Protein AF-A0A6A3D727-F1 (afdb_monomer_lite)

Organism: Hibiscus syriacus (NCBI:txid106335)

Structure (mmCIF, N/CA/C/O backbone):
data_AF-A0A6A3D727-F1
#
_entry.id   AF-A0A6A3D727-F1
#
loop_
_atom_site.group_PDB
_atom_site.id
_atom_site.type_symbol
_atom_site.label_atom_id
_atom_site.label_alt_id
_atom_site.label_comp_id
_atom_site.label_asym_id
_atom_site.label_entity_id
_atom_site.label_seq_id
_atom_site.pdbx_PDB_ins_code
_atom_site.Cartn_x
_atom_site.Cartn_y
_atom_site.Cartn_z
_atom_site.occupancy
_atom_site.B_iso_or_equiv
_atom_site.auth_seq_id
_atom_site.auth_comp_id
_atom_site.auth_asym_id
_atom_site.auth_atom_id
_atom_site.pdbx_PDB_model_num
ATOM 1 N N . MET A 1 1 ? 21.360 19.748 -34.569 1.00 43.12 1 MET A N 1
ATOM 2 C CA . MET A 1 1 ? 21.168 19.379 -35.986 1.00 43.12 1 MET A CA 1
ATOM 3 C C . MET A 1 1 ? 21.808 20.372 -36.980 1.00 43.12 1 MET A C 1
ATOM 5 O O . MET A 1 1 ? 21.145 20.774 -37.920 1.00 43.12 1 MET A O 1
ATOM 9 N N . PRO A 1 2 ? 23.097 20.761 -36.822 1.00 41.28 2 PRO A N 1
ATOM 10 C CA . PRO A 1 2 ? 23.873 21.187 -38.006 1.00 41.28 2 PRO A CA 1
ATOM 11 C C . PRO A 1 2 ? 25.326 20.659 -38.063 1.00 41.28 2 PRO A C 1
ATOM 13 O O . PRO A 1 2 ? 26.173 21.260 -38.714 1.00 41.28 2 PRO A O 1
ATOM 16 N N . LYS A 1 3 ? 25.664 19.563 -37.364 1.00 39.69 3 LYS A N 1
ATOM 17 C CA . LYS A 1 3 ? 27.063 19.084 -37.275 1.00 39.69 3 LYS A CA 1
ATOM 18 C C . LYS A 1 3 ? 27.439 17.917 -38.201 1.00 39.69 3 LYS A C 1
ATOM 20 O O . LYS A 1 3 ? 28.627 17.679 -38.365 1.00 39.69 3 LYS A O 1
ATOM 25 N N . LEU A 1 4 ? 26.483 17.236 -38.838 1.00 47.44 4 LEU A N 1
ATOM 26 C CA . LEU A 1 4 ? 26.787 16.064 -39.678 1.00 47.44 4 LEU A CA 1
ATOM 27 C C . LEU A 1 4 ? 27.373 16.426 -41.050 1.00 47.44 4 LEU A C 1
ATOM 29 O O . LEU A 1 4 ? 28.279 15.751 -41.512 1.00 47.44 4 LEU A O 1
ATOM 33 N N . HIS A 1 5 ? 26.970 17.548 -41.651 1.00 43.28 5 HIS A N 1
ATOM 34 C CA . HIS A 1 5 ? 27.479 17.970 -42.967 1.00 43.28 5 HIS A CA 1
ATOM 35 C 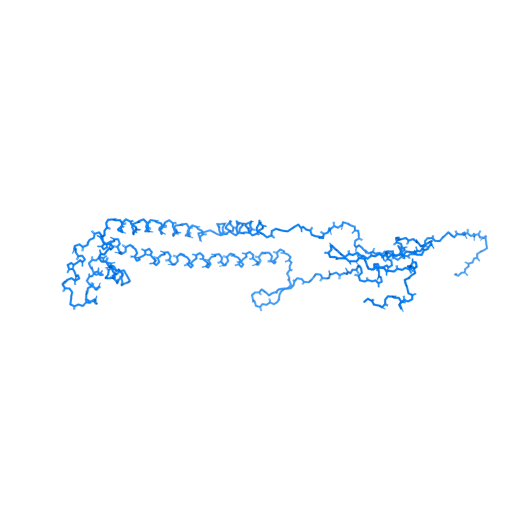C . HIS A 1 5 ? 28.939 18.479 -42.945 1.00 43.28 5 HIS A C 1
ATOM 37 O O . HIS A 1 5 ? 29.497 18.823 -43.981 1.00 43.28 5 HIS A O 1
ATOM 43 N N . ARG A 1 6 ? 29.559 18.566 -41.755 1.00 39.50 6 ARG A N 1
ATOM 44 C CA . ARG A 1 6 ? 30.972 18.947 -41.562 1.00 39.50 6 ARG A CA 1
ATOM 45 C C . ARG A 1 6 ? 31.870 17.781 -41.137 1.00 39.50 6 ARG A C 1
ATOM 47 O O . ARG A 1 6 ? 33.066 17.995 -40.969 1.00 39.50 6 ARG A O 1
ATOM 54 N N . MET A 1 7 ? 31.320 16.580 -40.963 1.00 44.03 7 MET A N 1
ATOM 55 C CA . MET A 1 7 ? 32.105 15.356 -40.822 1.00 44.03 7 MET A CA 1
ATOM 56 C C . MET A 1 7 ? 32.173 14.700 -42.198 1.00 44.03 7 MET A C 1
ATOM 58 O O . MET A 1 7 ? 31.193 14.151 -42.685 1.00 44.03 7 MET A O 1
ATOM 62 N N . THR A 1 8 ? 33.331 14.804 -42.837 1.00 50.19 8 THR A N 1
ATOM 63 C CA . THR A 1 8 ? 33.679 14.303 -44.176 1.00 50.19 8 THR A CA 1
ATOM 64 C C . THR A 1 8 ? 33.604 12.771 -44.332 1.00 50.19 8 THR A C 1
ATOM 66 O O . THR A 1 8 ? 34.209 12.229 -45.244 1.00 50.19 8 THR A O 1
ATOM 69 N N . THR A 1 9 ? 32.901 12.057 -43.449 1.00 57.62 9 THR A N 1
ATOM 70 C CA . THR A 1 9 ? 32.984 10.597 -43.270 1.00 57.62 9 THR A CA 1
ATOM 71 C C . THR A 1 9 ? 31.727 9.811 -43.649 1.00 57.62 9 THR A C 1
ATOM 73 O O . THR A 1 9 ? 31.773 8.587 -43.623 1.00 57.62 9 THR A O 1
ATOM 76 N N . LEU A 1 10 ? 30.609 10.460 -43.997 1.00 69.62 10 LEU A N 1
ATOM 77 C CA . LEU A 1 10 ? 29.394 9.768 -44.456 1.00 69.62 10 LEU A CA 1
ATOM 78 C C . LEU A 1 10 ? 29.224 9.936 -45.969 1.00 69.62 10 LEU A C 1
ATOM 80 O O . LEU A 1 10 ? 28.723 10.954 -46.450 1.00 69.62 10 LEU A O 1
ATOM 84 N N . GLU A 1 11 ? 29.667 8.930 -46.718 1.00 76.56 11 GLU A N 1
ATOM 85 C CA . GLU A 1 11 ? 29.509 8.865 -48.170 1.00 76.56 11 GLU A CA 1
ATOM 86 C C . GLU A 1 11 ? 28.121 8.336 -48.568 1.00 76.56 11 GLU A C 1
ATOM 88 O O . GLU A 1 11 ? 27.395 7.752 -47.768 1.00 76.56 11 GLU A O 1
ATOM 93 N N . GLY A 1 12 ? 27.705 8.591 -49.810 1.00 81.56 12 GLY A N 1
ATOM 94 C CA . GLY A 1 12 ? 26.433 8.081 -50.338 1.00 81.56 12 GLY A CA 1
ATOM 95 C C . GLY A 1 12 ? 25.165 8.867 -49.970 1.00 81.56 12 GLY A C 1
ATOM 96 O O . GLY A 1 12 ? 24.121 8.579 -50.546 1.00 81.56 12 GLY A O 1
ATOM 97 N N . ILE A 1 13 ? 25.228 9.898 -49.117 1.00 87.38 13 ILE A N 1
ATOM 98 C CA . ILE A 1 13 ? 24.072 10.761 -48.782 1.00 87.38 13 ILE A CA 1
ATOM 99 C C . ILE A 1 13 ? 24.071 12.031 -49.647 1.00 87.38 13 ILE A C 1
ATOM 101 O O . ILE A 1 13 ? 25.082 12.727 -49.749 1.00 87.38 13 ILE A O 1
ATOM 105 N N . SER A 1 14 ? 22.937 12.324 -50.282 1.00 88.56 14 SER A N 1
ATOM 106 C CA . SER A 1 14 ? 22.703 13.507 -51.117 1.00 88.56 14 SER A CA 1
ATOM 107 C C . SER A 1 14 ? 22.082 14.659 -50.324 1.00 88.56 14 SER A C 1
ATOM 109 O O . SER A 1 14 ? 22.589 15.776 -50.384 1.00 88.56 14 SER A O 1
ATOM 111 N N . ASP A 1 15 ? 21.004 14.394 -49.583 1.00 87.44 15 ASP A N 1
ATOM 112 C CA . ASP A 1 15 ? 20.252 15.399 -48.819 1.00 87.44 15 ASP A CA 1
ATOM 113 C C . ASP A 1 15 ? 19.605 14.768 -47.573 1.00 87.44 15 ASP A C 1
ATOM 115 O O . ASP A 1 15 ? 19.412 13.551 -47.508 1.00 87.44 15 ASP A O 1
ATOM 119 N N . ILE A 1 16 ? 19.281 15.586 -46.570 1.00 88.69 16 ILE A N 1
ATOM 120 C CA . ILE A 1 16 ? 18.575 15.168 -45.351 1.00 88.69 16 ILE A CA 1
ATOM 121 C C . ILE A 1 16 ? 17.470 16.185 -45.067 1.00 88.69 16 ILE A C 1
ATOM 123 O O . ILE A 1 16 ? 17.751 17.356 -44.807 1.00 88.69 16 ILE A O 1
ATOM 127 N N . ARG A 1 17 ? 16.215 15.726 -45.048 1.00 91.94 17 ARG A N 1
ATOM 128 C CA . ARG A 1 17 ? 15.034 16.559 -44.800 1.00 91.94 17 ARG A CA 1
ATOM 129 C C . ARG A 1 17 ? 14.255 16.087 -43.583 1.00 91.94 17 ARG A C 1
ATOM 131 O O . ARG A 1 17 ? 14.042 14.894 -43.387 1.00 91.94 17 ARG A O 1
ATOM 138 N N . ASP A 1 18 ? 13.815 17.046 -42.780 1.00 93.69 18 ASP A N 1
ATOM 139 C CA . ASP A 1 18 ? 12.886 16.812 -41.679 1.00 93.69 18 ASP A CA 1
ATOM 140 C C . ASP A 1 18 ? 11.466 17.165 -42.149 1.00 93.69 18 ASP A C 1
ATOM 142 O O . ASP A 1 18 ? 11.171 18.322 -42.446 1.00 93.69 18 ASP A O 1
ATOM 146 N N . GLU A 1 19 ? 10.614 16.148 -42.258 1.00 93.81 19 GLU A N 1
ATOM 147 C CA . GLU A 1 19 ? 9.199 16.232 -42.642 1.00 93.81 19 GLU A CA 1
ATOM 148 C C . GLU A 1 19 ? 8.286 16.005 -41.423 1.00 93.81 19 GLU A C 1
ATOM 150 O O . GLU A 1 19 ? 7.137 15.585 -41.566 1.00 93.81 19 GLU A O 1
ATOM 155 N N . SER A 1 20 ? 8.799 16.233 -40.210 1.00 94.31 20 SER A N 1
ATOM 156 C CA . SER A 1 20 ? 8.027 16.067 -38.979 1.00 94.31 20 SER A CA 1
ATOM 157 C C . SER A 1 20 ? 6.878 17.069 -38.894 1.00 94.31 20 SER A C 1
ATOM 159 O O . SER A 1 20 ? 7.035 18.265 -39.146 1.00 94.31 20 SER A O 1
ATOM 161 N N . ASP A 1 21 ? 5.717 16.586 -38.464 1.00 93.38 21 ASP A N 1
ATOM 162 C CA . ASP A 1 21 ? 4.508 17.380 -38.299 1.00 93.38 21 ASP A CA 1
ATOM 163 C C . ASP A 1 21 ? 3.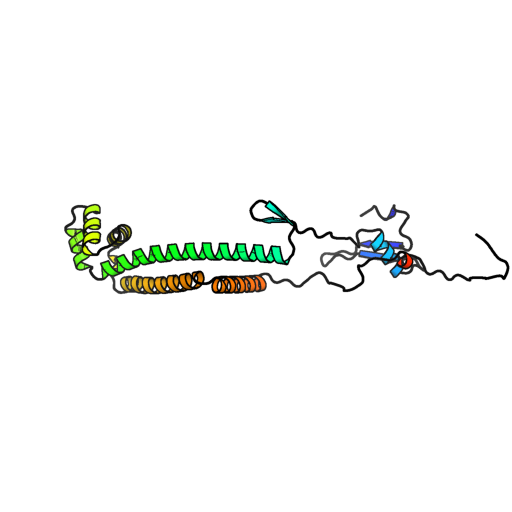862 17.130 -36.923 1.00 93.38 21 ASP A C 1
ATOM 165 O O . ASP A 1 21 ? 4.471 16.595 -35.995 1.00 93.38 21 ASP A O 1
ATOM 169 N N . ARG A 1 22 ? 2.608 17.560 -36.746 1.00 91.00 22 ARG A N 1
ATOM 170 C CA . ARG A 1 22 ? 1.879 17.354 -35.481 1.00 91.00 22 ARG A CA 1
ATOM 171 C C . ARG A 1 22 ? 1.444 15.898 -35.271 1.00 91.00 22 ARG A C 1
ATOM 173 O O . ARG A 1 22 ? 1.018 15.569 -34.166 1.00 91.00 22 ARG A O 1
ATOM 180 N N . SER A 1 23 ? 1.493 15.066 -36.311 1.00 88.50 23 SER A N 1
ATOM 181 C CA . SER A 1 23 ? 1.080 13.661 -36.295 1.00 88.50 23 SER A CA 1
ATOM 182 C C . SER A 1 23 ? 2.244 12.700 -36.037 1.00 88.50 23 SER A C 1
ATOM 184 O O . SER A 1 23 ? 2.017 11.599 -35.536 1.00 88.50 23 SER A O 1
ATOM 186 N N . GLY A 1 24 ? 3.489 13.123 -36.278 1.00 90.62 24 GLY A N 1
ATOM 187 C CA . GLY A 1 24 ? 4.665 12.326 -35.953 1.00 90.62 24 GLY A CA 1
ATOM 188 C C . GLY A 1 24 ? 5.988 12.929 -36.414 1.00 90.62 24 GLY A C 1
ATOM 189 O O . GLY A 1 24 ? 6.046 13.959 -37.081 1.00 90.62 24 GLY A O 1
ATOM 190 N N . MET A 1 25 ? 7.070 12.248 -36.040 1.00 92.94 25 MET A N 1
ATOM 191 C CA . MET A 1 25 ? 8.419 12.560 -36.504 1.00 92.94 25 MET A CA 1
ATOM 192 C C . MET A 1 25 ? 8.713 11.780 -37.788 1.00 92.94 25 MET A C 1
ATOM 194 O O . MET A 1 25 ? 8.521 10.563 -37.819 1.00 92.94 25 MET A O 1
ATOM 198 N N . ARG A 1 26 ? 9.207 12.460 -38.827 1.00 93.50 26 ARG A N 1
ATOM 199 C CA . ARG A 1 26 ? 9.607 11.840 -40.097 1.00 93.50 26 ARG A CA 1
ATOM 200 C C . ARG A 1 26 ? 10.872 12.505 -40.621 1.00 93.50 26 ARG A C 1
ATOM 202 O O . ARG A 1 26 ? 10.871 13.690 -40.922 1.00 93.50 26 ARG A O 1
ATOM 209 N N . VAL A 1 27 ? 11.934 11.721 -40.770 1.00 90.94 27 VAL A N 1
ATOM 210 C CA . VAL A 1 27 ? 13.203 12.173 -41.353 1.00 90.94 27 VAL A CA 1
ATOM 211 C C . VAL A 1 27 ? 13.439 11.404 -42.646 1.00 90.94 27 VAL A C 1
ATOM 213 O O . VAL A 1 27 ? 13.350 10.177 -42.662 1.00 90.94 27 VAL A O 1
ATOM 216 N N . VAL A 1 28 ? 13.722 12.125 -43.726 1.00 92.56 28 VAL A N 1
ATOM 217 C CA . VAL A 1 28 ? 14.002 11.578 -45.055 1.00 92.56 28 VAL A CA 1
ATOM 218 C C . VAL A 1 28 ? 15.478 11.789 -45.363 1.00 92.56 28 VAL A C 1
ATOM 220 O O . VAL A 1 28 ? 15.967 12.917 -45.334 1.00 92.56 28 VAL A O 1
ATOM 223 N N . ILE A 1 29 ? 16.187 10.702 -45.658 1.00 90.50 29 ILE A N 1
ATOM 224 C CA . ILE A 1 29 ? 17.588 10.726 -46.090 1.00 90.50 29 ILE A CA 1
ATOM 225 C C . ILE A 1 29 ? 17.609 10.321 -47.561 1.00 90.50 29 ILE A C 1
ATOM 227 O O . ILE A 1 29 ? 17.232 9.202 -47.903 1.00 90.50 29 ILE A O 1
ATOM 231 N N . GLU A 1 30 ? 18.019 11.236 -48.435 1.00 90.75 30 GLU A N 1
ATOM 232 C CA . GLU A 1 30 ? 18.159 10.962 -49.863 1.00 90.75 30 GLU A CA 1
ATOM 233 C C . GLU A 1 30 ? 19.563 10.465 -50.173 1.00 90.75 30 GLU A C 1
ATOM 235 O O . GLU A 1 30 ? 20.555 11.059 -49.748 1.00 90.75 30 GLU A O 1
ATOM 240 N N . LEU A 1 31 ? 19.652 9.390 -50.951 1.00 91.94 31 LEU A N 1
ATOM 241 C CA . LEU A 1 31 ? 20.916 8.774 -51.337 1.00 91.94 31 LEU A CA 1
ATOM 242 C C . LEU A 1 31 ? 21.419 9.325 -52.678 1.00 91.94 31 LEU A C 1
ATOM 244 O O . LEU A 1 31 ? 20.637 9.714 -53.548 1.00 91.94 31 LEU A O 1
ATOM 248 N N . LYS A 1 32 ? 22.740 9.339 -52.867 1.00 89.81 32 LYS A N 1
ATOM 249 C CA . LYS A 1 32 ? 23.369 9.624 -54.164 1.00 89.81 32 LYS A CA 1
ATOM 250 C C . LYS A 1 32 ? 23.102 8.471 -55.138 1.00 89.81 32 LYS A C 1
ATOM 252 O O . LYS A 1 32 ? 22.950 7.320 -54.735 1.00 89.81 32 LYS A O 1
ATOM 257 N N . ARG A 1 33 ? 23.085 8.763 -56.444 1.00 86.00 33 ARG A N 1
ATOM 258 C CA . ARG A 1 33 ? 22.953 7.720 -57.479 1.00 86.00 33 ARG A CA 1
ATOM 259 C C . ARG A 1 33 ? 24.118 6.730 -57.380 1.00 86.00 33 ARG A C 1
ATOM 261 O O . ARG A 1 33 ? 25.266 7.159 -57.395 1.00 86.00 33 ARG A O 1
ATOM 268 N N . GLY A 1 34 ? 23.802 5.437 -57.315 1.00 83.44 34 GLY A N 1
ATOM 269 C CA . GLY A 1 34 ? 24.785 4.353 -57.211 1.00 83.44 34 GLY A CA 1
ATOM 270 C C . GLY A 1 34 ? 25.190 3.971 -55.783 1.00 83.44 34 GLY A C 1
ATOM 271 O O . GLY A 1 34 ? 25.977 3.047 -55.630 1.00 83.44 34 GLY A O 1
ATOM 272 N N . ALA A 1 35 ? 24.666 4.637 -54.747 1.00 86.06 35 ALA A N 1
ATOM 273 C CA . ALA A 1 35 ? 24.907 4.238 -53.360 1.00 86.06 35 ALA A CA 1
ATOM 274 C C . ALA A 1 35 ? 23.996 3.069 -52.944 1.00 86.06 35 ALA A C 1
ATOM 276 O O . ALA A 1 35 ? 22.793 3.100 -53.214 1.00 86.06 35 ALA A O 1
ATOM 277 N N . ASP A 1 36 ? 24.557 2.079 -52.247 1.00 86.88 36 ASP A N 1
ATOM 278 C CA . ASP A 1 36 ? 23.798 0.980 -51.644 1.00 86.88 36 ASP A CA 1
ATOM 279 C C . ASP A 1 36 ? 23.109 1.454 -50.342 1.00 86.88 36 ASP A C 1
ATOM 281 O O . ASP A 1 36 ? 23.799 1.882 -49.406 1.00 86.88 36 ASP A O 1
ATOM 285 N N . PRO A 1 37 ? 21.763 1.394 -50.244 1.00 88.69 37 PRO A N 1
ATOM 286 C CA . PRO A 1 37 ? 21.031 1.814 -49.050 1.00 88.69 37 PRO A CA 1
ATOM 287 C C . PRO A 1 37 ? 21.438 1.085 -47.766 1.00 88.69 37 PRO A C 1
ATOM 289 O O . PRO A 1 37 ? 21.465 1.712 -46.706 1.00 88.69 37 PRO A O 1
ATOM 292 N N . SER A 1 38 ? 21.764 -0.207 -47.844 1.00 86.56 38 SER A N 1
ATOM 293 C CA . SER A 1 38 ? 22.114 -1.028 -46.679 1.00 86.56 38 SER A CA 1
ATOM 294 C C . SER A 1 38 ? 23.451 -0.587 -46.087 1.00 86.56 38 SER A C 1
ATOM 296 O O . SER A 1 38 ? 23.572 -0.407 -44.878 1.00 86.56 38 SER A O 1
ATOM 298 N N . ILE A 1 39 ? 24.430 -0.295 -46.945 1.00 85.56 39 ILE A N 1
ATOM 299 C CA . ILE A 1 39 ? 25.768 0.160 -46.538 1.00 85.56 39 ILE A CA 1
ATOM 300 C C . ILE A 1 39 ? 25.707 1.555 -45.914 1.00 85.56 39 ILE A C 1
ATOM 302 O O . ILE A 1 39 ? 26.368 1.834 -44.909 1.00 85.56 39 ILE A O 1
ATOM 306 N N . VAL A 1 40 ? 24.893 2.448 -46.484 1.00 87.75 40 VAL A N 1
ATOM 307 C CA . VAL A 1 40 ? 24.681 3.783 -45.909 1.00 87.75 40 VAL A CA 1
ATOM 308 C C . VAL A 1 40 ? 23.968 3.678 -44.557 1.00 87.75 40 VAL A C 1
ATOM 310 O O . VAL A 1 40 ? 24.368 4.362 -43.616 1.00 87.75 40 VAL A O 1
ATOM 313 N N . LEU A 1 41 ? 22.968 2.802 -44.419 1.00 87.69 41 LEU A N 1
ATOM 314 C CA . LEU A 1 41 ? 22.264 2.575 -43.154 1.00 87.69 41 LEU A CA 1
ATOM 315 C C . LEU A 1 41 ? 23.193 2.016 -42.064 1.00 87.69 41 LEU A C 1
ATOM 317 O O . LEU A 1 41 ? 23.199 2.535 -40.948 1.00 87.69 41 LEU A O 1
ATOM 321 N N . ASN A 1 42 ? 24.035 1.038 -42.395 1.00 86.75 42 ASN A N 1
ATOM 322 C CA . ASN A 1 42 ? 25.014 0.467 -41.467 1.00 86.75 42 ASN A CA 1
ATOM 323 C C . ASN A 1 42 ? 26.044 1.516 -41.018 1.00 86.75 42 ASN A C 1
ATOM 325 O O . ASN A 1 42 ? 26.331 1.661 -39.827 1.00 86.75 42 ASN A O 1
ATOM 329 N N . ASN A 1 43 ? 26.540 2.336 -41.949 1.00 84.56 43 ASN A N 1
ATOM 330 C CA . ASN A 1 43 ? 27.395 3.478 -41.615 1.00 84.56 43 ASN A CA 1
ATOM 331 C C . ASN A 1 43 ? 26.696 4.480 -40.691 1.00 84.56 43 ASN A C 1
ATOM 333 O O . ASN A 1 43 ? 27.309 4.989 -39.751 1.00 84.56 43 ASN A O 1
ATOM 337 N N . LEU A 1 44 ? 25.416 4.762 -40.940 1.00 87.88 44 LEU A N 1
ATOM 338 C CA . LEU A 1 44 ? 24.615 5.646 -40.102 1.00 87.88 44 LEU A CA 1
ATOM 339 C C . LEU A 1 44 ? 24.440 5.078 -38.689 1.00 87.88 44 LEU A C 1
ATOM 341 O O . LEU A 1 44 ? 24.594 5.826 -37.724 1.00 87.88 44 LEU A O 1
ATOM 345 N N . TYR A 1 45 ? 24.181 3.783 -38.540 1.00 87.44 45 TYR A N 1
ATOM 346 C CA . TYR A 1 45 ? 24.131 3.127 -37.233 1.00 87.44 45 TYR A CA 1
ATOM 347 C C . TYR A 1 45 ? 25.471 3.177 -36.494 1.00 87.44 45 TYR A C 1
ATOM 349 O O . TYR A 1 45 ? 25.494 3.469 -35.301 1.00 87.44 45 TYR A O 1
ATOM 357 N N . ARG A 1 46 ? 26.590 2.976 -37.198 1.00 84.06 46 ARG A N 1
ATOM 358 C CA . ARG A 1 46 ? 27.935 2.976 -36.602 1.00 84.06 46 ARG A CA 1
ATOM 359 C C . ARG A 1 46 ? 28.423 4.367 -36.190 1.00 84.06 46 ARG A C 1
ATOM 361 O O . ARG A 1 46 ? 29.085 4.515 -35.166 1.00 84.06 46 ARG A O 1
ATOM 368 N N . LEU A 1 47 ? 28.152 5.385 -37.006 1.00 85.69 47 LEU A N 1
ATOM 369 C CA . LEU A 1 47 ? 28.745 6.722 -36.863 1.00 85.69 47 LEU A CA 1
ATOM 370 C C . LEU A 1 47 ? 27.808 7.748 -36.213 1.00 85.69 47 LEU A C 1
ATOM 372 O O . LEU A 1 47 ? 28.232 8.871 -35.929 1.00 85.69 47 LEU A O 1
ATOM 376 N N . THR A 1 48 ? 26.536 7.407 -35.990 1.00 87.81 48 THR A N 1
ATOM 377 C CA . THR A 1 48 ? 25.534 8.332 -35.443 1.00 87.81 48 THR A CA 1
ATOM 378 C C . THR A 1 48 ? 24.772 7.729 -34.267 1.00 87.81 48 THR A C 1
ATOM 380 O O . THR A 1 48 ? 24.828 6.537 -34.006 1.00 87.81 48 THR A O 1
ATOM 383 N N . ALA A 1 49 ? 24.000 8.563 -33.567 1.00 88.38 49 ALA A N 1
ATOM 384 C CA . ALA A 1 49 ? 23.164 8.132 -32.446 1.00 88.38 49 ALA A CA 1
ATOM 385 C C . ALA A 1 49 ? 21.870 7.397 -32.865 1.00 88.38 49 ALA A C 1
ATOM 387 O O . ALA A 1 49 ? 20.988 7.215 -32.027 1.00 88.38 49 ALA A O 1
ATOM 388 N N . LEU A 1 50 ? 21.719 7.011 -34.141 1.00 88.81 50 LEU A N 1
ATOM 389 C CA . LEU A 1 50 ? 20.585 6.196 -34.598 1.00 88.81 50 LEU A CA 1
ATOM 390 C C . LEU A 1 50 ? 20.603 4.792 -33.987 1.00 88.81 50 LEU A C 1
ATOM 392 O O . LEU A 1 50 ? 19.538 4.224 -33.755 1.00 88.81 50 LEU A O 1
ATOM 396 N N . GLN A 1 51 ? 21.790 4.275 -33.669 1.00 87.06 51 GLN A N 1
ATOM 397 C CA . GLN A 1 51 ? 21.969 3.091 -32.843 1.00 87.06 51 GLN A CA 1
ATOM 398 C C . GLN A 1 51 ? 22.826 3.457 -31.631 1.00 87.06 51 GLN A C 1
ATOM 400 O O . GLN A 1 51 ? 23.788 4.216 -31.720 1.00 87.06 51 GLN A O 1
ATOM 405 N N . SER A 1 52 ? 22.446 2.961 -30.458 1.00 88.06 52 SER A N 1
ATOM 406 C CA . SER A 1 52 ? 23.198 3.204 -29.229 1.00 88.06 52 SER A CA 1
ATOM 407 C C . SER A 1 52 ? 23.061 2.027 -28.279 1.00 88.06 52 SER A C 1
ATOM 409 O O . SER A 1 52 ? 22.048 1.328 -28.272 1.00 88.06 52 SER A O 1
ATOM 411 N N . SER A 1 53 ? 24.089 1.810 -27.466 1.00 87.00 53 SER A N 1
ATOM 412 C CA . SER A 1 53 ? 24.059 0.829 -26.389 1.00 87.00 53 SER A CA 1
ATOM 413 C C . SER A 1 53 ? 23.462 1.449 -25.128 1.00 87.00 53 SER A C 1
ATOM 415 O O . SER A 1 53 ? 23.923 2.500 -24.674 1.00 87.00 53 SER A O 1
ATOM 417 N N . PHE A 1 54 ? 22.497 0.770 -24.513 1.00 88.00 54 PHE A N 1
ATOM 418 C CA . PHE A 1 54 ? 21.999 1.124 -23.188 1.00 88.00 54 PHE A CA 1
ATOM 419 C C . PHE A 1 54 ? 22.501 0.116 -22.150 1.00 88.00 54 PHE A C 1
ATOM 421 O O . PHE A 1 54 ? 22.075 -1.038 -22.130 1.00 88.00 54 PHE A O 1
ATOM 428 N N . SER A 1 55 ? 23.407 0.555 -21.276 1.00 88.75 55 SER A N 1
ATOM 429 C CA . SER A 1 55 ? 23.949 -0.286 -20.207 1.00 88.75 55 SER A CA 1
ATOM 430 C C . SER A 1 55 ? 22.985 -0.347 -19.023 1.00 88.75 55 SER A C 1
ATOM 432 O O . SER A 1 55 ? 22.787 0.637 -18.308 1.00 88.75 55 SER A O 1
ATOM 434 N N . CYS A 1 56 ? 22.411 -1.521 -18.777 1.00 88.44 56 CYS A N 1
ATOM 435 C CA . CYS A 1 56 ? 21.538 -1.758 -17.632 1.00 88.44 56 CYS A CA 1
ATOM 436 C C . CYS A 1 56 ? 22.358 -1.988 -16.352 1.00 88.44 56 CYS A C 1
ATOM 438 O O . CYS A 1 56 ? 22.993 -3.030 -16.204 1.00 88.44 56 CYS A O 1
ATOM 440 N N . ASN A 1 57 ? 22.289 -1.059 -15.393 1.00 90.88 57 ASN A N 1
ATOM 441 C CA . ASN A 1 57 ? 22.822 -1.253 -14.041 1.00 90.88 57 ASN A CA 1
ATOM 442 C C . ASN A 1 57 ? 21.714 -1.076 -12.991 1.00 90.88 57 ASN A C 1
ATOM 444 O O . ASN A 1 57 ? 21.325 0.043 -12.656 1.00 90.88 57 ASN A O 1
ATOM 448 N N . MET A 1 58 ? 21.182 -2.191 -12.490 1.00 91.31 58 MET A N 1
ATOM 449 C CA . MET A 1 58 ? 20.077 -2.205 -11.528 1.00 91.31 58 MET A CA 1
ATOM 450 C C . MET A 1 58 ? 20.604 -2.102 -10.090 1.00 91.31 58 MET A C 1
ATOM 452 O O . MET A 1 58 ? 20.826 -3.110 -9.420 1.00 91.31 58 MET A O 1
ATOM 456 N N . VAL A 1 59 ? 20.801 -0.871 -9.613 1.00 92.56 59 VAL A N 1
ATOM 457 C CA . VAL A 1 59 ? 21.200 -0.571 -8.227 1.00 92.56 59 VAL A CA 1
ATOM 458 C C . VAL A 1 59 ? 20.054 0.127 -7.501 1.00 92.56 59 VAL A C 1
ATOM 460 O O . VAL A 1 59 ? 19.472 1.079 -8.015 1.00 92.56 59 VAL A O 1
ATOM 463 N N . GLY A 1 60 ? 19.740 -0.336 -6.293 1.00 91.56 60 GLY A N 1
ATOM 464 C CA . GLY A 1 60 ? 18.727 0.256 -5.420 1.00 91.56 60 GLY A CA 1
ATOM 465 C C . GLY A 1 60 ? 19.187 0.302 -3.967 1.00 91.56 60 GLY A C 1
ATOM 466 O O . GLY A 1 60 ? 20.247 -0.216 -3.624 1.00 91.56 60 GLY A O 1
ATOM 467 N N . ILE A 1 61 ? 18.388 0.926 -3.102 1.00 93.50 61 ILE A N 1
ATOM 468 C CA . ILE A 1 61 ? 18.627 0.932 -1.655 1.00 93.50 61 ILE A CA 1
ATOM 469 C C . ILE A 1 61 ? 17.724 -0.121 -1.021 1.00 93.50 61 ILE A C 1
ATOM 471 O O . ILE A 1 61 ? 16.503 -0.041 -1.145 1.00 93.50 61 ILE A O 1
ATOM 475 N N . LEU A 1 62 ? 18.326 -1.075 -0.319 1.00 91.94 62 LEU A N 1
ATOM 476 C CA . LEU A 1 62 ? 17.625 -2.080 0.472 1.00 91.94 62 LEU A CA 1
ATOM 477 C C . LEU A 1 62 ? 18.179 -2.028 1.897 1.00 91.94 62 LEU A C 1
ATOM 479 O O . LEU A 1 62 ? 19.392 -2.100 2.092 1.00 91.94 62 LEU A O 1
ATOM 483 N N . ASP A 1 63 ? 17.296 -1.843 2.878 1.00 90.44 63 ASP A N 1
ATOM 484 C CA . ASP A 1 63 ? 17.644 -1.716 4.303 1.00 90.44 63 ASP A CA 1
ATOM 485 C C . ASP A 1 63 ? 18.696 -0.631 4.597 1.00 90.44 63 ASP A C 1
ATOM 487 O O . ASP A 1 63 ? 19.593 -0.791 5.423 1.00 90.44 63 ASP A O 1
ATOM 491 N N . GLY A 1 64 ? 18.598 0.498 3.887 1.00 93.44 64 GLY A N 1
ATOM 492 C CA . GLY A 1 64 ? 19.500 1.641 4.052 1.00 93.44 64 GLY A CA 1
ATOM 493 C C . GLY A 1 64 ? 20.874 1.474 3.399 1.00 93.44 64 GLY A C 1
ATOM 494 O O . GLY A 1 64 ? 21.716 2.356 3.546 1.00 93.44 64 GLY A O 1
ATOM 495 N N . GLN A 1 65 ? 21.106 0.388 2.656 1.00 94.56 65 GLN A N 1
ATOM 496 C CA . GLN A 1 65 ? 22.372 0.127 1.971 1.00 94.56 65 GLN A CA 1
ATOM 497 C C . GLN A 1 65 ? 22.181 0.027 0.451 1.00 94.56 65 GLN A C 1
ATOM 499 O O . GLN A 1 65 ? 21.194 -0.559 -0.004 1.00 94.56 65 GLN A O 1
ATOM 504 N N . PRO A 1 66 ? 23.112 0.569 -0.358 1.00 95.62 66 PRO A N 1
ATOM 505 C CA . PRO A 1 66 ? 23.083 0.388 -1.802 1.00 95.62 66 PRO A CA 1
ATOM 506 C C . PRO A 1 66 ? 23.399 -1.072 -2.150 1.00 95.62 66 PRO A C 1
ATOM 508 O O . PRO A 1 66 ? 24.407 -1.622 -1.709 1.00 95.62 66 PRO A O 1
ATOM 511 N N . LYS A 1 67 ? 22.546 -1.697 -2.961 1.00 93.81 67 LYS A N 1
ATOM 512 C CA . LYS A 1 67 ? 22.726 -3.058 -3.470 1.00 93.81 67 LYS A CA 1
ATOM 513 C C . LYS A 1 67 ? 22.462 -3.102 -4.967 1.00 93.81 67 LYS A C 1
ATOM 515 O O . LYS A 1 67 ? 21.471 -2.553 -5.451 1.00 93.81 67 LYS A O 1
ATOM 520 N N . GLN A 1 68 ? 23.337 -3.795 -5.686 1.00 93.81 68 GLN A N 1
ATOM 521 C CA . GLN A 1 68 ? 23.072 -4.221 -7.053 1.00 93.81 68 GLN A CA 1
ATOM 522 C C . GLN A 1 68 ? 22.194 -5.475 -7.004 1.00 93.81 68 GLN A C 1
ATOM 524 O O . GLN A 1 68 ? 22.485 -6.398 -6.245 1.00 93.81 68 GLN A O 1
ATOM 529 N N . MET A 1 69 ? 21.102 -5.488 -7.763 1.00 93.81 69 MET A N 1
ATOM 530 C CA . MET A 1 69 ? 20.060 -6.515 -7.676 1.00 93.81 69 MET A CA 1
ATOM 531 C C . MET A 1 69 ? 19.620 -6.962 -9.067 1.00 93.81 69 MET A C 1
ATOM 533 O O . MET A 1 69 ? 19.546 -6.155 -9.993 1.00 93.81 69 MET A O 1
ATOM 537 N N . GLY A 1 70 ? 19.295 -8.247 -9.213 1.00 94.25 70 GLY A N 1
ATOM 538 C CA . GLY A 1 70 ? 18.629 -8.751 -10.411 1.00 94.25 70 GLY A CA 1
ATOM 539 C C . GLY A 1 70 ? 17.138 -8.399 -10.432 1.00 94.25 70 GLY A C 1
ATOM 540 O O . GLY A 1 70 ? 16.572 -7.930 -9.444 1.00 94.25 70 GLY A O 1
ATOM 541 N N . LEU A 1 71 ? 16.461 -8.701 -11.546 1.00 94.31 71 LEU A N 1
ATOM 542 C CA . LEU A 1 71 ? 15.010 -8.498 -11.666 1.00 94.31 71 LEU A CA 1
ATOM 543 C C . LEU A 1 71 ? 14.231 -9.275 -10.592 1.00 94.31 71 LEU A C 1
ATOM 545 O O . LEU A 1 71 ? 13.291 -8.746 -10.004 1.00 94.31 71 LEU A O 1
ATOM 549 N N . LYS A 1 72 ? 14.632 -10.524 -10.322 1.00 94.50 72 LYS A N 1
ATOM 550 C CA . LYS A 1 72 ? 13.985 -11.377 -9.316 1.00 94.50 72 LYS A CA 1
ATOM 551 C C . LYS A 1 72 ? 14.069 -10.763 -7.919 1.00 94.50 72 LYS A C 1
ATOM 553 O O . LYS A 1 72 ? 13.046 -10.671 -7.248 1.00 94.50 72 LYS A O 1
ATOM 558 N N . ASP A 1 73 ? 15.259 -10.327 -7.515 1.00 92.94 73 ASP A N 1
ATOM 559 C CA . ASP A 1 73 ? 15.489 -9.756 -6.186 1.00 92.94 73 ASP A CA 1
ATOM 560 C C . ASP A 1 73 ? 14.685 -8.466 -6.010 1.00 92.94 73 ASP A C 1
ATOM 562 O O . ASP A 1 73 ? 13.997 -8.296 -5.008 1.00 92.94 73 ASP A O 1
ATOM 566 N N . LEU A 1 74 ? 14.675 -7.604 -7.033 1.00 92.81 74 LEU A N 1
ATOM 567 C CA . LEU A 1 74 ? 13.909 -6.359 -7.028 1.00 92.81 74 LEU A CA 1
ATOM 568 C C . LEU A 1 74 ? 12.403 -6.623 -6.880 1.00 92.81 74 LEU A C 1
ATOM 570 O O . LEU A 1 74 ? 11.744 -6.008 -6.039 1.00 92.81 74 LEU A O 1
ATOM 574 N N . LEU A 1 75 ? 11.854 -7.559 -7.661 1.00 94.56 75 LEU A N 1
ATOM 575 C CA . LEU A 1 75 ? 10.444 -7.943 -7.564 1.00 94.56 75 LEU A CA 1
ATOM 576 C C . LEU A 1 75 ? 10.114 -8.552 -6.199 1.00 94.56 75 LEU A C 1
ATOM 578 O O . LEU A 1 75 ? 9.056 -8.263 -5.640 1.00 94.56 75 LEU A O 1
ATOM 582 N N . GLN A 1 76 ? 11.016 -9.356 -5.637 1.00 94.62 76 GLN A N 1
ATOM 583 C CA . GLN A 1 76 ? 10.832 -9.938 -4.315 1.00 94.62 76 GLN A CA 1
ATOM 584 C C . GLN A 1 76 ? 10.827 -8.862 -3.221 1.00 94.62 76 GLN A C 1
ATOM 586 O O . GLN A 1 76 ? 9.891 -8.824 -2.422 1.00 94.62 76 GLN A O 1
ATOM 591 N N . SER A 1 77 ? 11.789 -7.935 -3.230 1.00 93.75 77 SER A N 1
ATOM 592 C CA . SER A 1 77 ? 11.821 -6.806 -2.292 1.00 93.75 77 SER A CA 1
ATOM 593 C C . SER A 1 77 ? 10.581 -5.920 -2.423 1.00 93.75 77 SER A C 1
ATOM 595 O O . SER A 1 77 ? 10.009 -5.493 -1.418 1.00 93.75 77 SER A O 1
ATOM 597 N N . PHE A 1 78 ? 10.106 -5.680 -3.649 1.00 94.19 78 PHE A N 1
ATOM 598 C CA . PHE A 1 78 ? 8.856 -4.957 -3.873 1.00 94.19 78 PHE A CA 1
ATOM 599 C C . PHE A 1 78 ? 7.657 -5.687 -3.252 1.00 94.19 78 PHE A C 1
ATOM 601 O O . PHE A 1 78 ? 6.847 -5.061 -2.567 1.00 94.19 78 PHE A O 1
ATOM 608 N N . LEU A 1 79 ? 7.541 -7.004 -3.447 1.00 95.88 79 LEU A N 1
ATOM 609 C CA . LEU A 1 79 ? 6.456 -7.801 -2.871 1.00 95.88 79 LEU A CA 1
ATOM 610 C C . LEU A 1 79 ? 6.504 -7.833 -1.340 1.00 95.88 79 LEU A C 1
ATOM 612 O O . LEU A 1 79 ? 5.458 -7.722 -0.700 1.00 95.88 79 LEU A O 1
ATOM 616 N N . GLU A 1 80 ? 7.688 -7.941 -0.742 1.00 95.06 80 GLU A N 1
ATOM 617 C CA . GLU A 1 80 ? 7.876 -7.886 0.713 1.00 95.06 80 GLU A CA 1
ATOM 618 C C . GLU A 1 80 ? 7.450 -6.527 1.275 1.00 95.06 80 GLU A C 1
ATOM 620 O O . GLU A 1 80 ? 6.657 -6.461 2.222 1.00 95.06 80 GLU A O 1
ATOM 625 N N . PHE A 1 81 ? 7.865 -5.438 0.624 1.00 95.12 81 PHE A N 1
ATOM 626 C CA . PHE A 1 81 ? 7.399 -4.099 0.961 1.00 95.12 81 PHE A CA 1
ATOM 627 C C . PHE A 1 81 ? 5.871 -3.993 0.853 1.00 95.12 81 PHE A C 1
ATOM 629 O O . PHE A 1 81 ? 5.222 -3.526 1.793 1.00 95.12 81 PHE A O 1
ATOM 636 N N . ARG A 1 82 ? 5.265 -4.481 -0.238 1.00 96.62 82 ARG A N 1
ATOM 637 C CA . ARG A 1 82 ? 3.803 -4.477 -0.417 1.00 96.62 82 ARG A CA 1
ATOM 638 C C . ARG A 1 82 ? 3.079 -5.276 0.662 1.00 96.62 82 ARG A C 1
ATOM 640 O O . ARG A 1 82 ? 2.081 -4.776 1.178 1.00 96.62 82 ARG A O 1
ATOM 647 N N . CYS A 1 83 ? 3.592 -6.441 1.058 1.00 96.31 83 CYS A N 1
ATOM 648 C CA . CYS A 1 83 ? 3.041 -7.211 2.177 1.00 96.31 83 CYS A CA 1
ATOM 649 C C . CYS A 1 83 ? 3.025 -6.365 3.455 1.00 96.31 83 CYS A C 1
ATOM 651 O O . CYS A 1 83 ? 1.970 -6.207 4.066 1.00 96.31 83 CYS A O 1
ATOM 653 N N . SER A 1 84 ? 4.149 -5.723 3.795 1.00 96.31 84 SER A N 1
ATOM 654 C CA . SER A 1 84 ? 4.238 -4.869 4.988 1.00 96.31 84 SER A CA 1
ATOM 655 C C . SER A 1 84 ? 3.239 -3.700 4.960 1.00 96.31 84 SER A C 1
ATOM 657 O O . SER A 1 84 ? 2.624 -3.370 5.976 1.00 96.31 84 SER A O 1
ATOM 659 N N . VAL A 1 85 ? 3.019 -3.088 3.791 1.00 97.38 85 VAL A N 1
ATOM 660 C CA . VAL A 1 85 ? 2.064 -1.984 3.614 1.00 97.38 85 VAL A CA 1
ATOM 661 C C . VAL A 1 85 ? 0.630 -2.472 3.812 1.00 97.38 85 VAL A C 1
ATOM 663 O O . VAL A 1 85 ? -0.145 -1.825 4.521 1.00 97.38 85 VAL A O 1
ATOM 666 N N . VAL A 1 86 ? 0.273 -3.614 3.218 1.00 96.94 86 VAL A N 1
ATOM 667 C CA . VAL A 1 86 ? -1.064 -4.204 3.356 1.00 96.94 86 VAL A CA 1
ATOM 668 C C . VAL A 1 86 ? -1.327 -4.616 4.803 1.00 96.94 86 VAL A C 1
ATOM 670 O O . VAL A 1 86 ? -2.394 -4.292 5.323 1.00 96.94 86 VAL A O 1
ATOM 673 N N . GLU A 1 87 ? -0.356 -5.228 5.483 1.00 96.50 87 GLU A N 1
ATOM 674 C CA . GLU A 1 87 ? -0.460 -5.581 6.903 1.00 96.50 87 GLU A CA 1
ATOM 675 C C . GLU A 1 87 ? -0.675 -4.353 7.784 1.00 96.50 87 GLU A C 1
ATOM 677 O O . GLU A 1 87 ? -1.598 -4.332 8.598 1.00 96.50 87 GLU A O 1
ATOM 682 N N . ARG A 1 88 ? 0.132 -3.300 7.610 1.00 97.25 88 ARG A N 1
ATOM 683 C CA . ARG A 1 88 ? -0.007 -2.057 8.386 1.00 97.25 88 ARG A CA 1
ATOM 684 C C . ARG A 1 88 ? -1.370 -1.412 8.159 1.00 97.25 88 ARG A C 1
ATOM 686 O O . ARG A 1 88 ? -2.025 -1.013 9.120 1.00 97.25 88 ARG A O 1
ATOM 693 N N . ARG A 1 89 ? -1.829 -1.364 6.905 1.00 97.31 89 ARG A N 1
ATOM 694 C CA . ARG A 1 89 ? -3.157 -0.851 6.541 1.00 97.31 89 ARG A CA 1
ATOM 695 C C . ARG A 1 89 ? -4.277 -1.682 7.172 1.00 97.31 89 ARG A C 1
ATOM 697 O O . ARG A 1 89 ? -5.238 -1.110 7.678 1.00 97.31 89 ARG A O 1
ATOM 704 N N . ALA A 1 90 ? -4.163 -3.008 7.151 1.00 96.75 90 ALA A N 1
ATOM 705 C CA . ALA A 1 90 ? -5.143 -3.917 7.739 1.00 96.75 90 ALA A CA 1
ATOM 706 C C . ALA A 1 90 ? -5.180 -3.798 9.269 1.00 96.75 90 ALA A C 1
ATOM 708 O O . ALA A 1 90 ? -6.259 -3.648 9.830 1.00 96.75 90 ALA A O 1
ATOM 709 N N . ARG A 1 91 ? -4.023 -3.761 9.944 1.00 96.88 91 ARG A N 1
ATOM 710 C CA . ARG A 1 91 ? -3.933 -3.556 11.402 1.00 96.88 91 ARG A CA 1
ATOM 711 C C . ARG A 1 91 ? -4.506 -2.212 11.839 1.00 96.88 91 ARG A C 1
ATOM 713 O O . ARG A 1 91 ? -5.207 -2.156 12.842 1.00 96.88 91 ARG A O 1
ATOM 720 N N . TYR A 1 92 ? -4.259 -1.150 11.073 1.00 97.88 92 TYR A N 1
ATOM 721 C CA . TYR A 1 92 ? -4.855 0.158 11.341 1.00 97.88 92 TYR A CA 1
ATOM 722 C C . TYR A 1 92 ? -6.388 0.101 11.286 1.00 97.88 92 TYR A C 1
ATOM 724 O O . TYR A 1 92 ? -7.057 0.529 12.225 1.00 97.88 92 TYR A O 1
ATOM 732 N N . LYS A 1 93 ? -6.948 -0.497 10.225 1.00 96.88 93 LYS A N 1
ATOM 733 C CA . LYS A 1 93 ? -8.402 -0.681 10.090 1.00 96.88 93 LYS A CA 1
ATOM 734 C C . LYS A 1 93 ? -8.980 -1.590 11.175 1.00 96.88 93 LYS A C 1
ATOM 736 O O . LYS A 1 93 ? -10.058 -1.301 11.683 1.00 96.88 93 LYS A O 1
ATOM 741 N N . LEU A 1 94 ? -8.264 -2.654 11.542 1.00 97.81 94 LEU A N 1
ATOM 742 C CA . LEU A 1 94 ? -8.658 -3.563 12.617 1.00 97.81 94 LEU A CA 1
ATOM 743 C C . LEU A 1 94 ? -8.776 -2.818 13.947 1.00 97.81 94 LEU A C 1
ATOM 745 O O . LEU A 1 94 ? -9.807 -2.932 14.599 1.00 97.81 94 LEU A O 1
ATOM 749 N N . SER A 1 95 ? -7.762 -2.023 14.308 1.00 97.44 95 SER A N 1
ATOM 750 C CA . SER A 1 95 ? -7.775 -1.209 15.530 1.00 97.44 95 SER A CA 1
ATOM 751 C C . SER A 1 95 ? -8.972 -0.259 15.535 1.00 97.44 95 SER A C 1
ATOM 753 O O . SER A 1 95 ? -9.731 -0.236 16.495 1.00 97.44 95 SER A O 1
ATOM 755 N N . GLN A 1 96 ? -9.206 0.457 14.428 1.00 97.19 96 GLN A N 1
ATOM 756 C CA . GLN A 1 96 ? -10.340 1.378 14.304 1.00 97.19 96 GLN A CA 1
ATOM 757 C C . GLN A 1 96 ? -11.692 0.674 14.479 1.00 97.19 96 GLN A C 1
ATOM 759 O O . GLN A 1 96 ? -12.572 1.178 15.177 1.00 97.19 96 GLN A O 1
ATOM 764 N N . ALA A 1 97 ? -11.857 -0.492 13.851 1.00 97.06 97 ALA A N 1
ATOM 765 C CA . ALA A 1 97 ? -13.083 -1.272 13.941 1.00 97.06 97 ALA A CA 1
ATOM 766 C C . ALA A 1 97 ? -13.295 -1.842 15.351 1.00 97.06 97 ALA A C 1
ATOM 768 O O . ALA A 1 97 ? -14.418 -1.822 15.846 1.00 97.06 97 ALA A O 1
ATOM 769 N N . GLN A 1 98 ? -12.231 -2.305 16.016 1.00 96.44 98 GLN A N 1
ATOM 770 C CA . GLN A 1 98 ? -12.276 -2.795 17.397 1.00 96.44 98 GLN A CA 1
ATOM 771 C C . GLN A 1 98 ? -12.622 -1.679 18.385 1.00 96.44 98 GLN A C 1
ATOM 773 O O . GLN A 1 98 ? -13.530 -1.856 19.194 1.00 96.44 98 GLN A O 1
ATOM 778 N N . ASP A 1 99 ? -11.969 -0.520 18.275 1.00 96.00 99 ASP A N 1
ATOM 779 C CA . ASP A 1 99 ? -12.264 0.652 19.102 1.00 96.00 99 ASP A CA 1
ATOM 780 C C . ASP A 1 99 ? -13.726 1.080 18.937 1.00 96.00 99 ASP A C 1
ATOM 782 O O . ASP A 1 99 ? -14.427 1.323 19.920 1.00 96.00 99 ASP A O 1
ATOM 786 N N . ARG A 1 100 ? -14.220 1.126 17.693 1.00 96.38 100 ARG A N 1
ATOM 787 C CA . ARG A 1 100 ? -15.612 1.483 17.416 1.00 96.38 100 ARG A CA 1
ATOM 788 C C . ARG A 1 100 ? -16.588 0.439 17.952 1.00 96.38 100 ARG A C 1
ATOM 790 O O . ARG A 1 100 ? -17.575 0.813 18.580 1.00 96.38 100 ARG A O 1
ATOM 797 N N . ARG A 1 101 ? -16.310 -0.847 17.731 1.00 95.62 101 ARG A N 1
ATOM 798 C CA . ARG A 1 101 ? -17.135 -1.958 18.221 1.00 95.62 101 ARG A CA 1
ATOM 799 C C . ARG A 1 101 ? -17.256 -1.912 19.739 1.00 95.62 101 ARG A C 1
ATOM 801 O O . ARG A 1 101 ? -18.365 -2.011 20.244 1.00 95.62 101 ARG A O 1
ATOM 808 N N . HIS A 1 102 ? -16.148 -1.686 20.441 1.00 95.44 102 HIS A N 1
ATOM 809 C CA . HIS A 1 102 ? -16.119 -1.571 21.898 1.00 95.44 102 HIS A CA 1
ATOM 810 C C . HIS A 1 102 ? -17.079 -0.488 22.409 1.00 95.44 102 HIS A C 1
ATOM 812 O O . HIS A 1 102 ? -17.849 -0.724 23.336 1.00 95.44 102 HIS A O 1
ATOM 818 N N . ILE A 1 103 ? -17.108 0.681 21.761 1.00 95.56 103 ILE A N 1
ATOM 819 C CA . ILE A 1 103 ? -18.069 1.746 22.087 1.00 95.56 103 ILE A CA 1
ATOM 820 C C . ILE A 1 103 ? -19.513 1.318 21.804 1.00 95.56 103 ILE A C 1
ATOM 822 O O . ILE A 1 103 ? -20.383 1.490 22.656 1.00 95.56 103 ILE A O 1
ATOM 826 N N . VAL A 1 104 ? -19.771 0.765 20.616 1.00 94.75 104 VAL A N 1
ATOM 827 C CA . VAL A 1 104 ? -21.121 0.365 20.190 1.00 94.75 104 VAL A CA 1
ATOM 828 C C . VAL A 1 104 ? -21.688 -0.732 21.096 1.00 94.75 104 VAL A C 1
ATOM 830 O O . VAL A 1 104 ? -22.854 -0.654 21.467 1.00 94.75 104 VAL A O 1
ATOM 833 N N . GLU A 1 105 ? -20.877 -1.701 21.525 1.00 93.12 105 GLU A N 1
ATOM 834 C CA . GLU A 1 105 ? -21.279 -2.739 22.485 1.00 93.12 105 GLU A CA 1
ATOM 835 C C . GLU A 1 105 ? -21.733 -2.141 23.823 1.00 93.12 105 GLU A C 1
ATOM 837 O O . GLU A 1 105 ? -22.767 -2.546 24.353 1.00 93.12 105 GLU A O 1
ATOM 842 N N . GLY A 1 106 ? -21.018 -1.133 24.334 1.00 92.88 106 GLY A N 1
ATOM 843 C CA . GLY A 1 106 ? -21.418 -0.422 25.551 1.00 92.88 106 GLY A CA 1
ATOM 844 C C . GLY A 1 106 ? -22.744 0.322 25.382 1.00 92.88 106 GLY A C 1
ATOM 845 O O . GLY A 1 106 ? -23.620 0.228 26.238 1.00 92.88 106 GLY A O 1
ATOM 846 N N . ILE A 1 107 ? -22.925 1.007 24.248 1.00 92.38 107 ILE A N 1
ATOM 847 C CA . ILE A 1 107 ? -24.176 1.709 23.919 1.00 92.38 107 ILE A CA 1
ATOM 848 C C . ILE A 1 107 ? -25.348 0.726 23.844 1.00 92.38 107 ILE A C 1
ATOM 850 O O . ILE A 1 107 ? -26.395 0.990 24.430 1.00 92.38 107 ILE A O 1
ATOM 854 N N . VAL A 1 108 ? -25.189 -0.409 23.158 1.00 91.69 108 VAL A N 1
ATOM 855 C CA . VAL A 1 108 ? -26.243 -1.429 23.042 1.00 91.69 108 VAL A CA 1
ATOM 856 C C . VAL A 1 108 ? -26.604 -1.989 24.421 1.00 91.69 108 VAL A C 1
ATOM 858 O O . VAL A 1 108 ? -27.781 -1.982 24.775 1.00 91.69 108 VAL A O 1
ATOM 861 N N . ALA A 1 109 ? -25.613 -2.360 25.239 1.00 91.19 109 ALA A N 1
ATOM 862 C CA . ALA A 1 109 ? -25.843 -2.854 26.599 1.00 91.19 109 ALA A CA 1
ATOM 863 C C . ALA A 1 109 ? -26.553 -1.822 27.498 1.00 91.19 109 ALA A C 1
ATOM 865 O O . ALA A 1 109 ? -27.432 -2.178 28.287 1.00 91.19 109 ALA A O 1
ATOM 866 N N . GLY A 1 110 ? -26.204 -0.538 27.356 1.00 90.62 110 GLY A N 1
ATOM 867 C CA . GLY A 1 110 ? -26.857 0.562 28.064 1.00 90.62 110 GLY A CA 1
ATOM 868 C C . GLY A 1 110 ? -28.302 0.784 27.613 1.00 90.62 110 GLY A C 1
ATOM 869 O O . GLY A 1 110 ? -29.186 0.942 28.449 1.00 90.62 110 GLY A O 1
ATOM 870 N N . LEU A 1 111 ? -28.571 0.739 26.303 1.00 88.50 111 LEU A N 1
ATOM 871 C CA . LEU A 1 111 ? -29.930 0.848 25.759 1.00 88.50 111 LEU A CA 1
ATOM 872 C C . LEU A 1 111 ? -30.811 -0.343 26.172 1.00 88.50 111 LEU A C 1
ATOM 874 O O . LEU A 1 111 ? -32.002 -0.160 26.416 1.00 88.50 111 LEU A O 1
ATOM 878 N N . ASP A 1 112 ? -30.238 -1.545 26.286 1.00 89.56 112 ASP A N 1
ATOM 879 C CA . ASP A 1 112 ? -30.892 -2.761 26.804 1.00 89.56 112 ASP A CA 1
ATOM 880 C C . ASP A 1 112 ? -31.342 -2.638 28.256 1.00 89.56 112 ASP A C 1
ATOM 882 O O . ASP A 1 112 ? -32.362 -3.222 28.616 1.00 89.56 112 ASP A O 1
ATOM 886 N N . ASN A 1 113 ? -30.681 -1.791 29.044 1.00 91.25 113 ASN A N 1
ATOM 887 C CA . ASN A 1 113 ? -30.987 -1.575 30.456 1.00 91.25 113 ASN A CA 1
ATOM 888 C C . ASN A 1 113 ? -31.280 -0.096 30.761 1.00 91.25 113 ASN A C 1
ATOM 890 O O . ASN A 1 113 ? -30.861 0.436 31.791 1.00 91.25 113 ASN A O 1
ATOM 894 N N . LEU A 1 114 ? -31.994 0.572 29.851 1.00 89.56 114 LEU A N 1
ATOM 895 C CA . LEU A 1 114 ? -32.157 2.026 29.835 1.00 89.56 114 LEU A CA 1
ATOM 896 C C . LEU A 1 114 ? -32.732 2.606 31.131 1.00 89.56 114 LEU A C 1
ATOM 898 O O . LEU A 1 114 ? -32.228 3.621 31.607 1.00 89.56 114 LEU A O 1
ATOM 902 N N . ASP A 1 115 ? -33.742 1.967 31.722 1.00 91.81 115 ASP A N 1
ATOM 903 C CA . ASP A 1 115 ? -34.355 2.457 32.963 1.00 91.81 115 ASP A CA 1
ATOM 904 C C . ASP A 1 115 ? -33.328 2.503 34.103 1.00 91.81 115 ASP A C 1
ATOM 906 O O . ASP A 1 115 ? -33.161 3.529 34.763 1.00 91.81 115 ASP A O 1
ATOM 910 N N . ARG A 1 116 ? -32.536 1.433 34.250 1.00 93.75 116 ARG A N 1
ATOM 911 C CA . ARG A 1 116 ? -31.484 1.348 35.269 1.00 93.75 116 ARG A CA 1
ATOM 912 C C . ARG A 1 116 ? -30.362 2.356 35.027 1.00 93.75 116 ARG A C 1
ATOM 914 O O . ARG A 1 116 ? -29.848 2.941 35.977 1.00 93.75 116 ARG A O 1
ATOM 921 N N . VAL A 1 117 ? -29.991 2.575 33.765 1.00 92.75 117 VAL A N 1
ATOM 922 C CA . VAL A 1 117 ? -29.019 3.609 33.373 1.00 92.75 117 VAL A CA 1
ATOM 923 C C . VAL A 1 117 ? -29.522 4.999 33.776 1.00 92.75 117 VAL A C 1
ATOM 925 O O . VAL A 1 117 ? -28.757 5.779 34.340 1.00 92.75 117 VAL A O 1
ATOM 928 N N . ILE A 1 118 ? -30.804 5.304 33.545 1.00 91.94 118 ILE A N 1
ATOM 929 C CA . ILE A 1 118 ? -31.411 6.583 33.937 1.00 91.94 118 ILE A CA 1
ATOM 930 C C . ILE A 1 118 ? -31.409 6.756 35.457 1.00 91.94 118 ILE A C 1
ATOM 932 O O . ILE A 1 118 ? -31.093 7.850 35.925 1.00 91.94 118 ILE A O 1
ATOM 936 N N . ASP A 1 119 ? -31.732 5.713 36.220 1.00 94.62 119 ASP A N 1
ATOM 937 C CA . ASP A 1 119 ? -31.730 5.775 37.685 1.00 94.62 119 ASP A CA 1
ATOM 938 C C . ASP A 1 119 ? -30.333 6.098 38.227 1.00 94.62 119 ASP A C 1
ATOM 940 O O . ASP A 1 119 ? -30.176 7.042 39.000 1.00 94.62 119 ASP A O 1
ATOM 944 N N . ILE A 1 120 ? -29.298 5.406 37.734 1.00 92.75 120 ILE A N 1
ATOM 945 C CA . ILE A 1 120 ? -27.898 5.662 38.113 1.00 92.75 120 ILE A CA 1
ATOM 946 C C . ILE A 1 120 ? -27.495 7.109 37.794 1.00 92.75 120 ILE A C 1
ATOM 948 O O . ILE A 1 120 ? -26.829 7.760 38.599 1.00 92.75 120 ILE A O 1
ATOM 952 N N . ILE A 1 121 ? -27.899 7.633 36.632 1.00 92.00 121 ILE A N 1
ATOM 953 C CA . ILE A 1 121 ? -27.590 9.012 36.228 1.00 92.00 121 ILE A CA 1
ATOM 954 C C . ILE A 1 121 ? -28.334 10.029 37.104 1.00 92.00 121 ILE A C 1
ATOM 956 O O . ILE A 1 121 ? -27.761 11.059 37.450 1.00 92.00 121 ILE A O 1
ATOM 960 N N . LYS A 1 122 ? -29.590 9.757 37.478 1.00 93.25 122 LYS A N 1
ATOM 961 C CA . LYS A 1 122 ? -30.398 10.642 38.335 1.00 93.25 122 LYS A CA 1
ATOM 962 C C . LYS A 1 122 ? -29.919 10.670 39.786 1.00 93.25 122 LYS A C 1
ATOM 964 O O . LYS A 1 122 ? -30.006 11.718 40.419 1.00 93.25 122 LYS A O 1
ATOM 969 N N . GLU A 1 123 ? -29.455 9.541 40.316 1.00 94.19 123 GLU A N 1
ATOM 970 C CA . GLU A 1 123 ? -28.941 9.428 41.689 1.00 94.19 123 GLU A CA 1
ATOM 971 C C . GLU A 1 123 ? -27.516 9.985 41.834 1.00 94.19 123 GLU A C 1
ATOM 973 O O . GLU A 1 123 ? -27.090 10.356 42.931 1.00 94.19 123 GLU A O 1
ATOM 978 N N . ALA A 1 124 ? -26.762 10.060 40.736 1.00 94.19 124 ALA A N 1
ATOM 979 C CA . ALA A 1 124 ? -25.393 10.544 40.746 1.00 94.19 124 ALA A CA 1
ATOM 980 C C . ALA A 1 124 ? -25.298 12.058 40.998 1.00 94.19 124 ALA A C 1
ATOM 982 O O . ALA A 1 124 ? -25.966 12.876 40.371 1.00 94.19 124 ALA A O 1
ATOM 983 N N . SER A 1 125 ? -24.362 12.454 41.864 1.00 90.88 125 SER A N 1
ATOM 984 C CA . SER A 1 125 ? -24.091 13.862 42.190 1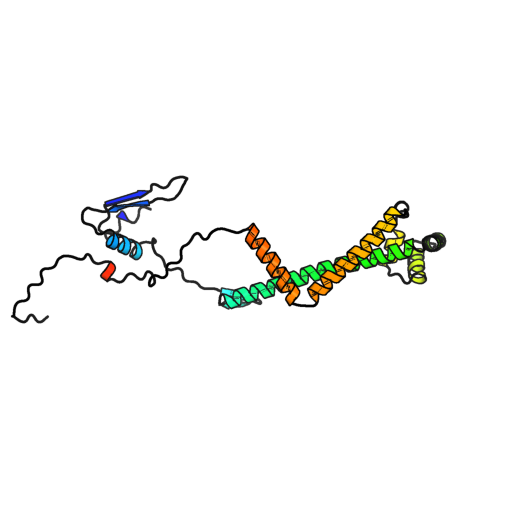.00 90.88 125 SER A CA 1
ATOM 985 C C . SER A 1 125 ? -23.249 14.604 41.142 1.00 90.88 125 SER A C 1
ATOM 987 O O . SER A 1 125 ? -23.120 15.825 41.203 1.00 90.88 125 SER A O 1
ATOM 989 N N . SER A 1 126 ? -22.630 13.883 40.202 1.00 93.50 126 SER A N 1
ATOM 990 C CA . SER A 1 126 ? -21.801 14.440 39.125 1.00 93.50 126 SER A CA 1
ATOM 991 C C . SER A 1 126 ? -21.649 13.448 37.968 1.00 93.50 126 SER A C 1
ATOM 993 O O . SER A 1 126 ? -21.826 12.244 38.156 1.00 93.50 126 SER A O 1
ATOM 995 N N . ASN A 1 127 ? -21.217 13.927 36.797 1.00 90.12 127 ASN A N 1
ATOM 996 C CA . ASN A 1 127 ? -20.916 13.066 35.643 1.00 90.12 127 ASN A CA 1
ATOM 997 C C . ASN A 1 127 ? -19.845 12.009 35.964 1.00 90.12 127 ASN A C 1
ATOM 999 O O . ASN A 1 127 ? -19.939 10.870 35.513 1.00 90.12 127 ASN A O 1
ATOM 1003 N N . ALA A 1 128 ? -18.852 12.361 36.789 1.00 92.88 128 ALA A N 1
ATOM 1004 C CA . ALA A 1 128 ? -17.826 11.422 37.238 1.00 92.88 128 ALA A CA 1
ATOM 1005 C C . ALA A 1 128 ? -18.421 10.306 38.117 1.00 92.88 128 ALA A C 1
ATOM 1007 O O . ALA A 1 128 ? -18.074 9.137 37.949 1.00 92.88 128 ALA A O 1
ATOM 1008 N N . ALA A 1 129 ? -19.356 10.650 39.012 1.00 92.75 129 ALA A N 1
ATOM 1009 C CA . ALA A 1 129 ? -20.065 9.674 39.837 1.00 92.75 129 ALA A CA 1
ATOM 1010 C C . ALA A 1 129 ? -20.996 8.777 39.001 1.00 92.75 129 ALA A C 1
ATOM 1012 O O . ALA A 1 129 ? -21.024 7.567 39.220 1.00 92.75 129 ALA A O 1
ATOM 1013 N N . ALA A 1 130 ? -21.691 9.342 38.006 1.00 92.12 130 ALA A N 1
ATOM 1014 C CA . ALA A 1 130 ? -22.546 8.588 37.087 1.00 92.12 130 ALA A CA 1
ATOM 1015 C C . ALA A 1 130 ? -21.728 7.583 36.263 1.00 92.12 130 ALA A C 1
ATOM 1017 O O . ALA A 1 130 ? -22.075 6.406 36.203 1.00 92.12 130 ALA A O 1
ATOM 1018 N N . SER A 1 131 ? -20.596 8.020 35.699 1.00 92.56 131 SER A N 1
ATOM 1019 C CA . SER A 1 131 ? -19.676 7.146 34.961 1.00 92.56 131 SER A CA 1
ATOM 1020 C C . SER A 1 131 ? -19.162 6.002 35.841 1.00 92.56 131 SER A C 1
ATOM 1022 O O . SER A 1 131 ? -19.260 4.837 35.461 1.00 92.56 131 SER A O 1
ATOM 1024 N N . ALA A 1 132 ? -18.707 6.297 37.065 1.00 93.81 132 ALA A N 1
ATOM 1025 C CA . ALA A 1 132 ? -18.259 5.271 38.008 1.00 93.81 132 ALA A CA 1
ATOM 1026 C C . ALA A 1 132 ? -19.372 4.266 38.368 1.00 93.81 132 ALA A C 1
ATOM 1028 O O . ALA A 1 132 ? -19.106 3.065 38.461 1.00 93.81 132 ALA A O 1
ATOM 1029 N N . GLY A 1 133 ? -20.614 4.738 38.527 1.00 93.25 133 GLY A N 1
ATOM 1030 C CA . GLY A 1 133 ? -21.788 3.894 38.757 1.00 93.25 133 GLY A CA 1
ATOM 1031 C C . GLY A 1 133 ? -22.073 2.950 37.587 1.00 93.25 133 GLY A C 1
ATOM 1032 O O . GLY A 1 133 ? -22.184 1.742 37.790 1.00 93.25 133 GLY A O 1
ATOM 1033 N N . LEU A 1 134 ? -22.096 3.475 36.357 1.00 92.81 134 LEU A N 1
ATOM 1034 C CA . LEU A 1 134 ? -22.320 2.686 35.139 1.00 92.81 134 LEU A CA 1
ATOM 1035 C C . LEU A 1 134 ? -21.229 1.633 34.919 1.00 92.81 134 LEU A C 1
ATOM 1037 O O . LEU A 1 134 ? -21.528 0.490 34.572 1.00 92.81 134 LEU A O 1
ATOM 1041 N N . ARG A 1 135 ? -19.965 1.991 35.168 1.00 93.75 135 ARG A N 1
ATOM 1042 C CA . ARG A 1 135 ? -18.834 1.056 35.087 1.00 93.75 135 ARG A CA 1
ATOM 1043 C C . ARG A 1 135 ? -18.971 -0.094 36.075 1.00 93.75 135 ARG A C 1
AT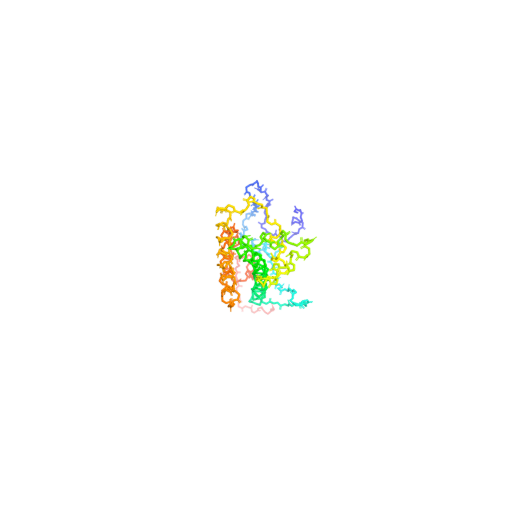OM 1045 O O . ARG A 1 135 ? -18.696 -1.231 35.710 1.00 93.75 135 ARG A O 1
ATOM 1052 N N . LYS A 1 136 ? -19.382 0.197 37.312 1.00 93.38 136 LYS A N 1
ATOM 1053 C CA . LYS A 1 136 ? -19.506 -0.806 38.374 1.00 93.38 136 LYS A CA 1
ATOM 1054 C C . LYS A 1 136 ? -20.693 -1.742 38.155 1.00 93.38 136 LYS A C 1
ATOM 1056 O O . LYS A 1 136 ? -20.550 -2.937 38.378 1.00 93.38 136 LYS A O 1
ATOM 1061 N N . GLU A 1 137 ? -21.836 -1.211 37.728 1.00 92.56 137 GLU A N 1
ATOM 1062 C CA . GLU A 1 137 ? -23.058 -2.004 37.543 1.00 92.56 137 GLU A CA 1
ATOM 1063 C C . GLU A 1 137 ? -22.973 -2.900 36.298 1.00 92.56 137 GLU A C 1
ATOM 1065 O O . GLU A 1 137 ? -23.319 -4.078 36.347 1.00 92.56 137 GLU A O 1
ATOM 1070 N N . PHE A 1 138 ? -22.478 -2.356 35.181 1.00 90.81 138 PHE A N 1
ATOM 1071 C CA . PHE A 1 138 ? -22.494 -3.028 33.877 1.00 90.81 138 PHE A CA 1
ATOM 1072 C C . PHE A 1 138 ? -21.116 -3.539 33.423 1.00 90.81 138 PHE A C 1
ATOM 1074 O O . PHE A 1 138 ? -20.971 -3.969 32.281 1.00 90.81 138 PHE A O 1
ATOM 1081 N N . ASN A 1 139 ? -20.098 -3.499 34.293 1.00 92.06 139 ASN A N 1
ATOM 1082 C CA . ASN A 1 139 ? -18.707 -3.872 33.984 1.00 92.06 139 ASN A CA 1
ATOM 1083 C C . ASN A 1 139 ? -18.148 -3.178 32.725 1.00 92.06 139 ASN A C 1
ATOM 1085 O O . ASN A 1 139 ? -17.407 -3.770 31.938 1.00 92.06 139 ASN A O 1
ATOM 1089 N N . LEU A 1 140 ? -18.509 -1.909 32.529 1.00 93.38 140 LEU A N 1
ATOM 1090 C CA . LEU A 1 140 ? -18.112 -1.127 31.361 1.00 93.38 140 LEU A CA 1
ATOM 1091 C C . LEU A 1 140 ? -16.730 -0.489 31.548 1.00 93.38 140 LEU A C 1
ATOM 1093 O O . LEU A 1 140 ? -16.301 -0.143 32.651 1.00 93.38 140 LEU A O 1
ATOM 1097 N N . SER A 1 141 ? -16.040 -0.273 30.433 1.00 94.81 141 SER A N 1
ATOM 1098 C CA . SER A 1 141 ? -14.844 0.574 30.395 1.00 94.81 141 SER A CA 1
ATOM 1099 C C . SER A 1 141 ? -15.185 2.062 30.549 1.00 94.81 141 SER A C 1
ATOM 1101 O O . SER A 1 141 ? -16.315 2.479 30.292 1.00 94.81 141 SER A O 1
ATOM 1103 N N . ASP A 1 142 ? -14.177 2.879 30.864 1.00 93.94 142 ASP A N 1
ATOM 1104 C CA . ASP A 1 142 ? -14.309 4.342 30.913 1.00 93.94 142 ASP A CA 1
ATOM 1105 C C . ASP A 1 142 ? -14.895 4.930 29.627 1.00 93.94 142 ASP A C 1
ATOM 1107 O O . ASP A 1 142 ? -15.886 5.655 29.669 1.00 93.94 142 ASP A O 1
ATOM 1111 N N . LYS A 1 143 ? -14.344 4.537 28.473 1.00 94.44 143 LYS A N 1
ATOM 1112 C CA . LYS A 1 143 ? -14.795 5.036 27.167 1.00 94.44 143 LYS A CA 1
ATOM 1113 C C . LYS A 1 143 ? -16.245 4.651 26.851 1.00 94.44 143 LYS A C 1
ATOM 1115 O O . LYS A 1 143 ? -16.952 5.411 26.200 1.00 94.44 143 LYS A O 1
ATOM 1120 N N . GLN A 1 144 ? -16.688 3.467 27.278 1.00 95.25 144 GLN A N 1
ATOM 1121 C CA . GLN A 1 144 ? -18.071 3.021 27.078 1.00 95.25 144 GLN A CA 1
ATOM 1122 C C . GLN A 1 144 ? -19.040 3.787 27.978 1.00 95.25 144 GLN A C 1
ATOM 1124 O O . GLN A 1 144 ? -20.091 4.207 27.508 1.00 95.25 144 GLN A O 1
ATOM 1129 N N . ALA A 1 145 ? -18.690 3.979 29.252 1.00 94.25 145 ALA A N 1
ATOM 1130 C CA . ALA A 1 145 ? -19.524 4.725 30.187 1.00 94.25 145 ALA A CA 1
ATOM 1131 C C . ALA A 1 145 ? -19.690 6.187 29.743 1.00 94.25 145 ALA A C 1
ATOM 1133 O O . ALA A 1 145 ? -20.808 6.695 29.728 1.00 94.25 145 ALA A O 1
ATOM 1134 N N . GLU A 1 146 ? -18.607 6.828 29.299 1.00 93.44 146 GLU A N 1
ATOM 1135 C CA . GLU A 1 146 ? -18.647 8.169 28.704 1.00 93.44 146 GLU A CA 1
ATOM 1136 C C . GLU A 1 146 ? -19.535 8.201 27.450 1.00 93.44 146 GLU A C 1
ATOM 1138 O O . GLU A 1 146 ? -20.446 9.020 27.357 1.00 93.44 146 GLU A O 1
ATOM 1143 N N . ALA A 1 147 ? -19.383 7.226 26.547 1.00 93.81 147 ALA A N 1
ATOM 1144 C CA . ALA A 1 147 ? -20.212 7.138 25.348 1.00 93.81 147 ALA A CA 1
ATOM 1145 C C . ALA A 1 147 ? -21.711 6.940 25.633 1.00 93.81 147 ALA A C 1
ATOM 1147 O O . ALA A 1 147 ? -22.528 7.373 24.823 1.00 93.81 147 ALA A O 1
ATOM 1148 N N . ILE A 1 148 ? -22.080 6.291 26.746 1.00 92.44 148 ILE A N 1
ATOM 1149 C CA . ILE A 1 148 ? -23.478 6.166 27.193 1.00 92.44 148 ILE A CA 1
ATOM 1150 C C . ILE A 1 148 ? -23.997 7.503 27.729 1.00 92.44 148 ILE A C 1
ATOM 1152 O O . ILE A 1 148 ? -25.118 7.890 27.401 1.00 92.44 148 ILE A O 1
ATOM 1156 N N . LEU A 1 149 ? -23.197 8.215 28.528 1.00 91.44 149 LEU A N 1
ATOM 1157 C CA . LEU A 1 149 ? -23.561 9.534 29.060 1.00 91.44 149 LEU A CA 1
ATOM 1158 C C . LEU A 1 149 ? -23.763 10.570 27.942 1.00 91.44 149 LEU A C 1
ATOM 1160 O O . LEU A 1 149 ? -24.645 11.420 28.047 1.00 91.44 149 LEU A O 1
ATOM 1164 N N . ASP A 1 150 ? -23.009 10.449 26.849 1.00 92.19 150 ASP A N 1
ATOM 1165 C CA . ASP A 1 150 ? -23.106 11.322 25.674 1.00 92.19 150 ASP A CA 1
ATOM 1166 C C . ASP A 1 150 ? -24.299 11.000 24.749 1.00 92.19 150 ASP A C 1
ATOM 1168 O O . ASP A 1 150 ? -24.518 11.675 23.733 1.00 92.19 150 ASP A O 1
ATOM 1172 N N . ILE A 1 151 ? -25.109 9.978 25.057 1.00 90.56 151 ILE A N 1
ATOM 1173 C CA . ILE A 1 151 ? -26.284 9.641 24.245 1.00 90.56 151 ILE A CA 1
ATOM 1174 C C . ILE A 1 151 ? -27.344 10.740 24.365 1.00 90.56 151 ILE A C 1
ATOM 1176 O O . ILE A 1 151 ? -27.908 11.014 25.422 1.00 90.56 151 ILE A O 1
ATOM 1180 N N . HIS A 1 152 ? -27.727 11.313 23.225 1.00 88.44 152 HIS A N 1
ATOM 1181 C CA . HIS A 1 152 ? -28.891 12.191 23.150 1.00 88.44 152 HIS A CA 1
ATOM 1182 C C . HIS A 1 152 ? -30.206 11.404 23.190 1.00 88.44 152 HIS A C 1
ATOM 118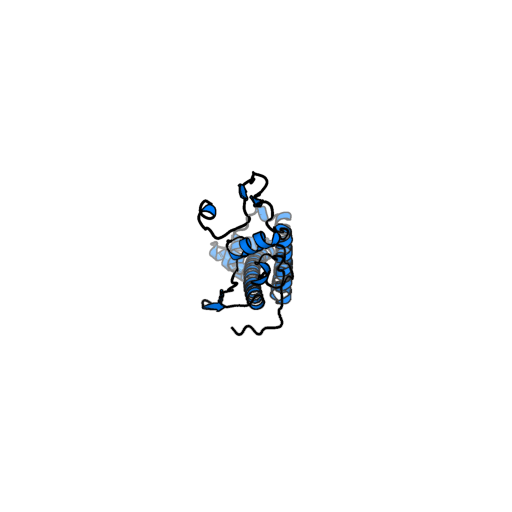4 O O . HIS A 1 152 ? -30.361 10.422 22.464 1.00 88.44 152 HIS A O 1
ATOM 1190 N N . LEU A 1 153 ? -31.216 11.928 23.898 1.00 87.00 153 LEU A N 1
ATOM 1191 C CA . LEU A 1 153 ? -32.562 11.332 24.016 1.00 87.00 153 LEU A CA 1
ATOM 1192 C C . LEU A 1 153 ? -33.209 10.951 22.667 1.00 87.00 153 LEU A C 1
ATOM 1194 O O . LEU A 1 153 ? -33.989 10.007 22.586 1.00 87.00 153 LEU A O 1
ATOM 1198 N N . ARG A 1 154 ? -32.860 11.644 21.574 1.00 87.00 154 ARG A N 1
ATOM 1199 C CA . ARG A 1 154 ? -33.347 11.332 20.214 1.00 87.00 154 ARG A CA 1
ATOM 1200 C C . ARG A 1 154 ? -32.917 9.948 19.711 1.00 87.00 154 ARG A C 1
ATOM 1202 O O . ARG A 1 154 ? -33.598 9.389 18.855 1.00 87.00 154 ARG A O 1
ATOM 1209 N N . ARG A 1 155 ? -31.809 9.407 20.229 1.00 84.81 155 ARG A N 1
ATOM 1210 C CA . ARG A 1 155 ? -31.238 8.104 19.849 1.00 84.81 155 ARG A CA 1
ATOM 1211 C C . ARG A 1 155 ? -31.860 6.914 20.581 1.00 84.81 155 ARG A C 1
ATOM 1213 O O . ARG A 1 155 ? -31.486 5.782 20.310 1.00 84.81 155 ARG A O 1
ATOM 1220 N N . LEU A 1 156 ? -32.823 7.160 21.467 1.00 83.50 156 LEU A N 1
ATOM 1221 C CA . LEU A 1 156 ? -33.508 6.119 22.238 1.00 83.50 156 LEU A CA 1
ATOM 1222 C C . LEU A 1 156 ? -34.666 5.460 21.471 1.00 83.50 156 LEU A C 1
ATOM 1224 O O . LEU A 1 156 ? -35.284 4.519 21.959 1.00 83.50 156 LEU A O 1
ATOM 1228 N N . ASN A 1 157 ? -34.999 5.963 20.279 1.00 87.88 157 ASN A N 1
ATOM 1229 C CA . ASN A 1 157 ? -36.070 5.390 19.475 1.00 87.88 157 ASN A CA 1
ATOM 1230 C C . ASN A 1 157 ? -35.680 4.000 18.918 1.00 87.88 157 ASN A C 1
ATOM 1232 O O . ASN A 1 157 ? -34.500 3.669 18.780 1.00 87.88 157 ASN A O 1
ATOM 1236 N N . LEU A 1 158 ? -36.683 3.193 18.555 1.00 88.38 158 LEU A N 1
ATOM 1237 C CA . LEU A 1 158 ? -36.476 1.822 18.065 1.00 88.38 158 LEU A CA 1
ATOM 1238 C C . LEU A 1 158 ? -35.592 1.749 16.807 1.00 88.38 158 LEU A C 1
ATOM 1240 O O . LEU A 1 158 ? -34.815 0.808 16.660 1.00 88.38 158 LEU A O 1
ATOM 1244 N N . LEU A 1 159 ? -35.693 2.733 15.907 1.00 90.50 159 LEU A N 1
ATOM 1245 C CA . LEU A 1 159 ? -34.920 2.761 14.662 1.00 90.50 159 LEU A CA 1
ATOM 1246 C C . LEU A 1 159 ? -33.433 3.034 14.920 1.00 90.50 159 LEU A C 1
ATOM 1248 O O . LEU A 1 159 ? -32.579 2.364 14.351 1.00 90.50 159 LEU A O 1
ATOM 1252 N N . GLU A 1 160 ? -33.116 3.992 15.786 1.00 88.69 160 GLU A N 1
ATOM 1253 C CA . GLU A 1 160 ? -31.747 4.349 16.165 1.00 88.69 160 GLU A CA 1
ATOM 1254 C C . GLU A 1 160 ? -31.090 3.226 16.966 1.00 88.69 160 GLU A C 1
ATOM 1256 O O . GLU A 1 160 ? -29.943 2.877 16.697 1.00 88.69 160 GLU A O 1
ATOM 1261 N N . ARG A 1 161 ? -31.836 2.569 17.861 1.00 86.81 161 ARG A N 1
ATOM 1262 C CA . ARG A 1 161 ? -31.360 1.357 18.534 1.00 86.81 161 ARG A CA 1
ATOM 1263 C C . ARG A 1 161 ? -30.989 0.267 17.533 1.00 86.81 161 ARG A C 1
ATOM 1265 O O . ARG A 1 161 ? -29.908 -0.308 17.628 1.00 86.81 161 ARG A O 1
ATOM 1272 N N . LYS A 1 162 ? -31.863 0.011 16.553 1.00 92.31 162 LYS A N 1
ATOM 1273 C CA . LYS A 1 162 ? -31.600 -0.984 15.510 1.00 92.31 162 LYS A CA 1
ATOM 1274 C C . LYS A 1 162 ? -30.329 -0.649 14.724 1.00 92.31 162 LYS A C 1
ATOM 1276 O O . LYS A 1 162 ? -29.533 -1.546 14.486 1.00 92.31 162 LYS A O 1
ATOM 1281 N N . LYS A 1 163 ? -30.079 0.628 14.413 1.00 93.50 163 LYS A N 1
ATOM 1282 C CA . LYS A 1 163 ? -28.838 1.051 13.740 1.00 93.50 163 LYS A CA 1
ATOM 1283 C C . LYS A 1 163 ? -27.579 0.682 14.524 1.00 93.50 163 LYS A C 1
ATOM 1285 O O . LYS A 1 163 ? -26.620 0.254 13.900 1.00 93.50 163 LYS A O 1
ATOM 1290 N N . PHE A 1 164 ? -27.567 0.815 15.853 1.00 92.12 164 PHE A N 1
ATOM 1291 C CA . PHE A 1 164 ? -26.410 0.405 16.662 1.00 92.12 164 PHE A CA 1
ATOM 1292 C C . PHE A 1 164 ? -26.205 -1.112 16.666 1.00 92.12 164 PHE A C 1
ATOM 1294 O O . PHE A 1 164 ? -25.070 -1.579 16.618 1.00 92.12 164 PHE A O 1
ATOM 1301 N N . VAL A 1 165 ? -27.293 -1.884 16.684 1.00 92.00 165 VAL A N 1
ATOM 1302 C CA . VAL A 1 165 ? -27.224 -3.348 16.572 1.00 92.00 165 VAL A CA 1
ATOM 1303 C C . VAL A 1 165 ? -26.694 -3.754 15.195 1.00 92.00 165 VAL A C 1
ATOM 1305 O O . VAL A 1 165 ? -25.738 -4.522 15.115 1.00 92.00 165 VAL A O 1
ATOM 1308 N N . ASP A 1 166 ? -27.245 -3.184 14.123 1.00 95.19 166 ASP A N 1
ATOM 1309 C CA . ASP A 1 166 ? -26.806 -3.432 12.747 1.00 95.19 166 ASP A CA 1
ATOM 1310 C C . ASP A 1 166 ? -25.335 -2.999 12.545 1.00 95.19 166 ASP A C 1
ATOM 1312 O O . ASP A 1 166 ? -24.548 -3.707 11.913 1.00 95.19 166 ASP A O 1
ATOM 1316 N N . GLU A 1 167 ? -24.926 -1.867 13.135 1.00 95.69 167 GLU A N 1
ATOM 1317 C CA . GLU A 1 167 ? -23.535 -1.395 13.141 1.00 95.69 167 GLU A CA 1
ATOM 1318 C C . GLU A 1 167 ? -22.613 -2.390 13.858 1.00 95.69 167 GLU A C 1
ATOM 1320 O O . GLU A 1 167 ? -21.553 -2.724 13.328 1.00 95.69 167 GLU A O 1
ATOM 1325 N N . SER A 1 168 ? -23.017 -2.908 15.022 1.00 93.75 168 SER A N 1
ATOM 1326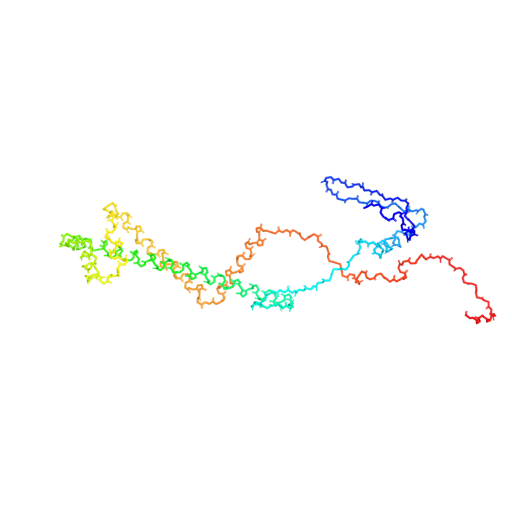 C CA . SER A 1 168 ? -22.256 -3.916 15.771 1.00 93.75 168 SER A CA 1
ATOM 1327 C C . SER A 1 168 ? -22.027 -5.187 14.948 1.00 93.75 168 SER A C 1
ATOM 1329 O O . SER A 1 168 ? -20.895 -5.669 14.852 1.00 93.75 168 SER A O 1
ATOM 1331 N N . VAL A 1 169 ? -23.076 -5.686 14.281 1.00 95.31 169 VAL A N 1
ATOM 1332 C CA . VAL A 1 169 ? -22.995 -6.863 13.400 1.00 95.31 169 VAL A CA 1
ATOM 1333 C C . VAL A 1 169 ? -22.042 -6.602 12.233 1.00 95.31 169 VAL A C 1
ATOM 1335 O O . VAL A 1 169 ? -21.119 -7.384 12.004 1.00 95.31 169 VAL A O 1
ATOM 1338 N N . SER A 1 170 ? -22.184 -5.464 11.547 1.00 96.62 170 SER A N 1
ATOM 1339 C CA . SER A 1 170 ? -21.282 -5.083 10.452 1.00 96.62 170 SER A CA 1
ATOM 1340 C C . SER A 1 170 ? -19.825 -4.966 10.920 1.00 96.62 170 SER A C 1
ATOM 1342 O O . SER A 1 170 ? -18.911 -5.422 10.232 1.00 96.62 170 SER A O 1
ATOM 1344 N N . LEU A 1 171 ? -19.573 -4.368 12.088 1.00 96.62 171 LEU A N 1
ATOM 1345 C CA . LEU A 1 171 ? -18.223 -4.258 12.649 1.00 96.62 171 LEU A CA 1
ATOM 1346 C C . LEU A 1 171 ? -17.646 -5.631 13.001 1.00 96.62 171 LEU A C 1
ATOM 1348 O O . LEU A 1 171 ? -16.464 -5.870 12.763 1.00 96.62 171 LEU A O 1
ATOM 1352 N N . MET A 1 172 ? -18.464 -6.548 13.517 1.00 95.56 172 MET A N 1
ATOM 1353 C CA . MET A 1 172 ? -18.050 -7.921 13.803 1.00 95.56 172 MET A CA 1
ATOM 1354 C C . MET A 1 172 ? -17.632 -8.659 12.527 1.00 95.56 172 MET A C 1
ATOM 1356 O O . MET A 1 172 ? -16.564 -9.275 12.503 1.00 95.56 172 MET A O 1
ATOM 1360 N N . GLU A 1 173 ? -18.407 -8.536 11.448 1.00 96.50 173 GLU A N 1
ATOM 1361 C CA . GLU A 1 173 ? -18.044 -9.091 10.140 1.00 96.50 173 GLU A CA 1
ATOM 1362 C C . GLU A 1 173 ? -16.752 -8.478 9.591 1.00 96.50 173 GLU A C 1
ATOM 1364 O O . GLU A 1 173 ? -15.893 -9.193 9.073 1.00 96.50 173 GLU A O 1
ATOM 1369 N N . GLN A 1 174 ? -16.592 -7.156 9.698 1.00 95.94 174 GLN A N 1
ATOM 1370 C CA . GLN A 1 174 ? -15.384 -6.463 9.244 1.00 95.94 174 GLN A CA 1
ATOM 1371 C C . GLN A 1 174 ? -14.149 -6.920 10.021 1.00 95.94 174 GLN A C 1
ATOM 1373 O O . GLN A 1 174 ? -13.123 -7.227 9.413 1.00 95.94 174 GLN A O 1
ATOM 1378 N N . ILE A 1 175 ? -14.245 -7.000 11.350 1.00 97.00 175 ILE A N 1
ATOM 1379 C CA . ILE A 1 175 ? -13.168 -7.495 12.211 1.00 97.00 175 ILE A CA 1
ATOM 1380 C C . ILE A 1 175 ? -12.817 -8.927 11.819 1.00 97.00 175 ILE A C 1
ATOM 1382 O O . ILE A 1 175 ? -11.644 -9.201 11.591 1.00 97.00 175 ILE A O 1
ATOM 1386 N N . SER A 1 176 ? -13.812 -9.806 11.660 1.00 97.38 176 SER A N 1
ATOM 1387 C CA . SER A 1 176 ? -13.601 -11.199 11.254 1.00 97.38 176 SER A CA 1
ATOM 1388 C C . SER A 1 176 ? -12.843 -11.294 9.925 1.00 97.38 176 SER A C 1
ATOM 1390 O O . SER A 1 176 ? -11.769 -11.899 9.878 1.00 97.38 176 SER A O 1
ATOM 1392 N N . LYS A 1 177 ? -13.303 -10.584 8.886 1.00 95.81 177 LYS A N 1
ATOM 1393 C CA . LYS A 1 177 ? -12.642 -10.536 7.569 1.00 95.81 177 LYS A CA 1
ATOM 1394 C C . LYS A 1 177 ? -11.201 -10.026 7.656 1.00 95.81 177 LYS A C 1
ATOM 1396 O O . LYS A 1 177 ? -10.306 -10.578 7.021 1.00 95.81 177 LYS A O 1
ATOM 1401 N N . ILE A 1 178 ? -10.947 -8.978 8.444 1.00 96.06 178 ILE A N 1
ATOM 1402 C CA . ILE A 1 178 ? -9.592 -8.423 8.594 1.00 96.06 178 ILE A CA 1
ATOM 1403 C C . ILE A 1 178 ? -8.694 -9.372 9.400 1.00 96.06 178 ILE A C 1
ATOM 1405 O O . ILE A 1 178 ? -7.519 -9.525 9.068 1.00 96.06 178 ILE A O 1
ATOM 1409 N N . THR A 1 179 ? -9.220 -10.037 10.430 1.00 95.81 179 THR A N 1
ATOM 1410 C CA . THR A 1 179 ? -8.460 -11.044 11.185 1.00 95.81 179 THR A CA 1
ATOM 1411 C C . THR A 1 179 ? -8.115 -12.255 10.327 1.00 95.81 179 THR A C 1
ATOM 1413 O O . THR A 1 179 ? -6.984 -12.729 10.383 1.00 95.81 179 THR A O 1
ATOM 1416 N N . GLU A 1 180 ? -9.030 -12.701 9.465 1.00 95.75 180 GLU A N 1
ATOM 1417 C CA . GLU A 1 180 ? -8.774 -13.766 8.497 1.00 95.75 180 GLU A CA 1
ATOM 1418 C C . GLU A 1 180 ? -7.711 -13.344 7.475 1.00 95.75 180 GLU A C 1
ATOM 1420 O O . GLU A 1 180 ? -6.778 -14.102 7.202 1.00 95.75 180 GLU A O 1
ATOM 1425 N N . LEU A 1 181 ? -7.774 -12.108 6.969 1.00 94.19 181 LEU A N 1
ATOM 1426 C CA . LEU A 1 181 ? -6.744 -11.559 6.087 1.00 94.19 181 LEU A CA 1
ATOM 1427 C C . LEU A 1 181 ? -5.359 -11.569 6.753 1.00 94.19 181 LEU A C 1
ATOM 1429 O O . LEU A 1 181 ? -4.377 -11.946 6.120 1.00 94.19 181 LEU A O 1
ATOM 1433 N N . LEU A 1 182 ? -5.281 -11.174 8.026 1.00 94.38 182 LEU A N 1
ATOM 1434 C CA . LEU A 1 182 ? -4.033 -11.128 8.793 1.00 94.38 182 LEU A CA 1
ATOM 1435 C C . LEU A 1 182 ? -3.554 -12.508 9.274 1.00 94.38 182 LEU A C 1
ATOM 1437 O O . LEU A 1 182 ? -2.399 -12.630 9.676 1.00 94.38 182 LEU A O 1
ATOM 1441 N N . SER A 1 183 ? -4.404 -13.539 9.234 1.00 94.75 183 SER A N 1
ATOM 1442 C CA . SER A 1 183 ? -4.069 -14.886 9.719 1.00 94.75 183 SER A CA 1
ATOM 1443 C C . SER A 1 183 ? -3.052 -15.617 8.839 1.00 94.75 183 SER A C 1
ATOM 1445 O O . SER A 1 183 ? -2.308 -16.467 9.326 1.00 94.75 183 SER A O 1
ATOM 1447 N N . SER A 1 184 ? -3.005 -15.297 7.542 1.00 93.75 184 SER A N 1
ATOM 1448 C CA . SER A 1 184 ? -2.173 -16.005 6.573 1.00 93.75 184 SER A CA 1
ATOM 1449 C C . SER A 1 184 ? -1.574 -15.064 5.541 1.00 93.75 184 SER A C 1
ATOM 1451 O O . SER A 1 184 ? -2.272 -14.302 4.871 1.00 93.75 184 SER A O 1
ATOM 1453 N N . ARG A 1 185 ? -0.265 -15.217 5.309 1.00 93.06 185 ARG A N 1
ATOM 1454 C CA . ARG A 1 185 ? 0.457 -14.511 4.241 1.00 93.06 185 ARG A CA 1
ATOM 1455 C C . ARG A 1 185 ? -0.144 -14.773 2.857 1.00 93.06 185 ARG A C 1
ATOM 1457 O O . ARG A 1 185 ? -0.084 -13.903 1.994 1.00 93.06 185 ARG A O 1
ATOM 1464 N N . LYS A 1 186 ? -0.754 -15.944 2.640 1.00 95.38 186 LYS A N 1
ATOM 1465 C CA . LYS A 1 186 ? -1.411 -16.280 1.369 1.00 95.38 186 LYS A CA 1
ATOM 1466 C C . LYS A 1 186 ? -2.566 -15.324 1.058 1.00 95.38 186 LYS A C 1
ATOM 1468 O O . LYS A 1 186 ? -2.678 -14.872 -0.076 1.00 95.38 186 LYS A O 1
ATOM 1473 N N . ASN A 1 187 ? -3.368 -14.973 2.062 1.00 94.94 187 ASN A N 1
ATOM 1474 C CA . ASN A 1 187 ? -4.508 -14.070 1.895 1.00 94.94 187 ASN A CA 1
ATOM 1475 C C . ASN A 1 187 ? -4.028 -12.657 1.532 1.00 94.94 187 ASN A C 1
ATOM 1477 O O . ASN A 1 187 ? -4.593 -11.999 0.664 1.00 94.94 187 ASN A O 1
ATOM 1481 N N . ILE A 1 188 ? -2.921 -12.220 2.136 1.00 95.06 188 ILE A N 1
ATOM 1482 C CA . ILE A 1 188 ? -2.278 -10.940 1.814 1.00 95.06 188 ILE A CA 1
ATOM 1483 C C . ILE A 1 188 ? -1.800 -10.923 0.358 1.00 95.06 188 ILE A C 1
ATOM 1485 O O . ILE A 1 188 ? -2.048 -9.951 -0.353 1.00 95.06 188 ILE A O 1
ATOM 1489 N N . LEU A 1 189 ? -1.155 -11.998 -0.104 1.00 95.06 189 LEU A N 1
ATOM 1490 C CA . LEU A 1 189 ? -0.697 -12.107 -1.492 1.00 95.06 189 LEU A CA 1
ATOM 1491 C C . LEU A 1 189 ? -1.859 -12.080 -2.491 1.00 95.06 189 LEU A C 1
ATOM 1493 O O . LEU A 1 189 ? -1.747 -11.404 -3.507 1.00 95.06 189 LEU A O 1
ATOM 1497 N N . GLN A 1 190 ? -2.982 -12.733 -2.181 1.00 96.12 190 GLN A N 1
ATOM 1498 C CA . GLN A 1 190 ? -4.186 -12.682 -3.021 1.00 96.12 190 GLN A CA 1
ATOM 1499 C C . GLN A 1 190 ? -4.746 -11.261 -3.142 1.00 96.12 190 GLN A C 1
ATOM 1501 O O . GLN A 1 190 ? -5.103 -10.830 -4.235 1.00 96.12 190 GLN A O 1
ATOM 1506 N N . VAL A 1 191 ? -4.781 -10.502 -2.043 1.00 96.06 191 VAL A N 1
ATOM 1507 C CA . VAL A 1 191 ? -5.199 -9.091 -2.085 1.00 96.06 191 VAL A CA 1
ATOM 1508 C C . VAL A 1 191 ? -4.230 -8.258 -2.926 1.00 96.06 191 VAL A C 1
ATOM 1510 O O . VAL A 1 191 ? -4.668 -7.434 -3.723 1.00 96.06 191 VAL A O 1
ATOM 1513 N N . ILE A 1 192 ? -2.920 -8.476 -2.788 1.00 96.19 192 ILE A N 1
ATOM 1514 C CA . ILE A 1 192 ? -1.910 -7.773 -3.596 1.00 96.19 192 ILE A CA 1
ATOM 1515 C C . ILE A 1 192 ? -2.076 -8.100 -5.084 1.00 96.19 192 ILE A C 1
ATOM 1517 O O . ILE A 1 192 ? -1.960 -7.204 -5.917 1.00 96.19 192 ILE A O 1
ATOM 1521 N N . GLU A 1 193 ? -2.360 -9.355 -5.423 1.00 96.62 193 GLU A N 1
ATOM 1522 C CA . GLU A 1 193 ? -2.617 -9.789 -6.795 1.00 96.62 193 GLU A CA 1
ATOM 1523 C C . GLU A 1 193 ? -3.857 -9.101 -7.379 1.00 96.62 193 GLU A C 1
ATOM 1525 O O . GLU A 1 193 ? -3.787 -8.540 -8.472 1.00 96.62 193 GLU A O 1
ATOM 1530 N N . GLN A 1 194 ? -4.963 -9.064 -6.632 1.00 96.81 194 GLN A N 1
ATOM 1531 C CA . GLN A 1 194 ? -6.183 -8.362 -7.041 1.00 96.81 194 GLN A CA 1
ATOM 1532 C C . GLN A 1 194 ? -5.920 -6.868 -7.275 1.00 96.81 194 GLN A C 1
ATOM 1534 O O . GLN A 1 194 ? -6.245 -6.350 -8.343 1.00 96.81 194 GLN A O 1
ATOM 1539 N N . GLU A 1 195 ? -5.243 -6.194 -6.339 1.00 95.94 195 GLU A N 1
ATOM 1540 C CA . GLU A 1 195 ? -4.854 -4.785 -6.490 1.00 95.94 195 GLU A CA 1
ATOM 1541 C C . GLU A 1 195 ? -3.947 -4.567 -7.714 1.00 95.94 195 GLU A C 1
ATOM 1543 O O . GLU A 1 195 ? -4.090 -3.580 -8.436 1.00 95.94 195 GLU A O 1
ATOM 1548 N N . ALA A 1 196 ? -3.013 -5.484 -7.979 1.00 95.75 196 ALA A N 1
ATOM 1549 C CA . ALA A 1 196 ? -2.127 -5.402 -9.136 1.00 95.75 196 ALA A CA 1
ATOM 1550 C C . ALA A 1 196 ? -2.895 -5.562 -10.457 1.00 95.75 196 ALA A C 1
ATOM 1552 O O . ALA A 1 196 ? -2.606 -4.849 -11.421 1.00 95.75 196 ALA A O 1
ATOM 1553 N N . ILE A 1 197 ? -3.892 -6.450 -10.506 1.00 96.81 197 ILE A N 1
ATOM 1554 C CA . ILE A 1 197 ? -4.772 -6.628 -11.670 1.00 96.81 197 ILE A CA 1
ATOM 1555 C C . ILE A 1 197 ? -5.626 -5.377 -11.895 1.00 96.81 197 ILE A C 1
ATOM 1557 O O . ILE A 1 197 ? -5.729 -4.902 -13.026 1.00 96.81 197 ILE A O 1
ATOM 1561 N N . GLU A 1 198 ? -6.193 -4.799 -10.836 1.00 97.00 198 GLU A N 1
ATOM 1562 C CA . GLU A 1 198 ? -6.949 -3.545 -10.919 1.00 97.00 198 GLU A CA 1
ATOM 1563 C C . GLU A 1 198 ? -6.087 -2.403 -11.473 1.00 97.00 198 GLU A C 1
ATOM 1565 O O . GLU A 1 198 ? -6.505 -1.687 -12.387 1.00 97.00 198 GLU A O 1
ATOM 1570 N N . LEU A 1 199 ? -4.851 -2.266 -10.982 1.00 95.94 199 LEU A N 1
ATOM 1571 C CA . LEU A 1 199 ? -3.895 -1.276 -11.481 1.00 95.94 199 LEU A CA 1
ATOM 1572 C C . LEU A 1 199 ? -3.513 -1.537 -12.939 1.00 95.94 199 LEU A C 1
ATOM 1574 O O . LEU A 1 199 ? -3.487 -0.598 -13.736 1.00 95.94 199 LEU A O 1
ATOM 1578 N N . LYS A 1 200 ? -3.269 -2.799 -13.309 1.00 95.44 200 LYS A N 1
ATOM 1579 C CA . LYS A 1 200 ? -2.991 -3.193 -14.695 1.00 95.44 200 LYS A CA 1
ATOM 1580 C C . LYS A 1 200 ? -4.135 -2.780 -15.615 1.00 95.44 200 LYS A C 1
ATOM 1582 O O . LYS A 1 200 ? -3.873 -2.189 -16.654 1.00 95.44 200 LYS A O 1
ATOM 1587 N N . ASN A 1 201 ? -5.381 -3.055 -15.237 1.00 95.69 201 ASN A N 1
ATOM 1588 C CA . ASN A 1 201 ? -6.551 -2.729 -16.054 1.00 95.69 201 ASN A CA 1
ATOM 1589 C C . ASN A 1 201 ? -6.767 -1.216 -16.169 1.00 95.69 201 ASN A C 1
ATOM 1591 O O . ASN A 1 201 ? -7.159 -0.727 -17.224 1.00 95.69 201 ASN A O 1
ATOM 1595 N N . LYS A 1 202 ? -6.473 -0.465 -15.103 1.00 96.81 202 LYS A N 1
ATOM 1596 C CA . LYS A 1 202 ? -6.631 0.993 -15.075 1.00 96.81 202 LYS A CA 1
ATOM 1597 C C . LYS A 1 202 ? -5.550 1.742 -15.861 1.00 96.81 202 LYS A C 1
ATOM 1599 O O . LYS A 1 202 ? -5.843 2.790 -16.427 1.00 96.81 202 LYS A O 1
ATOM 1604 N N . PHE A 1 203 ? -4.317 1.233 -15.877 1.00 95.94 203 PHE A N 1
ATOM 1605 C CA . PHE A 1 203 ? -3.147 1.930 -16.430 1.00 95.94 203 PHE A CA 1
ATOM 1606 C C . PHE A 1 203 ? -2.456 1.167 -17.573 1.00 95.94 203 PHE A C 1
ATOM 1608 O O . PHE A 1 203 ? -1.283 1.408 -17.861 1.00 95.94 203 PHE A O 1
ATOM 1615 N N . SER A 1 204 ? -3.156 0.234 -18.224 1.00 94.75 204 SER A N 1
ATOM 1616 C CA . SER A 1 204 ? -2.591 -0.534 -19.336 1.00 94.75 204 SER A CA 1
ATOM 1617 C C . SER A 1 204 ? -2.237 0.373 -20.515 1.00 94.75 204 SER A C 1
ATOM 1619 O O . SER A 1 204 ? -3.022 1.233 -20.911 1.00 94.75 204 SER A O 1
ATOM 1621 N N . SER A 1 205 ? -1.066 0.150 -21.108 1.00 94.75 205 SER A N 1
ATOM 1622 C CA . SER A 1 205 ? -0.678 0.750 -22.384 1.00 94.75 205 SER A CA 1
ATOM 1623 C C . SER A 1 205 ? -0.029 -0.310 -23.278 1.00 94.75 205 SER A C 1
ATOM 1625 O O . SER A 1 205 ? 0.647 -1.210 -22.764 1.00 94.75 205 SER A O 1
ATOM 1627 N N . PRO A 1 206 ? -0.248 -0.255 -24.606 1.00 94.75 206 PRO A N 1
ATOM 1628 C CA . PRO A 1 206 ? 0.400 -1.174 -25.528 1.00 94.75 206 PRO A CA 1
ATOM 1629 C C . PRO A 1 206 ? 1.912 -0.935 -25.543 1.00 94.75 206 PRO A C 1
ATOM 1631 O O . PRO A 1 206 ? 2.395 0.188 -25.367 1.00 94.75 206 PRO A O 1
ATOM 1634 N N . ARG A 1 207 ? 2.673 -2.006 -25.778 1.00 93.44 207 ARG A N 1
ATOM 1635 C CA . ARG A 1 207 ? 4.127 -1.924 -25.917 1.00 93.44 207 ARG A CA 1
ATOM 1636 C C . ARG A 1 207 ? 4.477 -1.082 -27.149 1.00 93.44 207 ARG A C 1
ATOM 1638 O O . ARG A 1 207 ? 3.926 -1.297 -28.222 1.00 93.44 207 ARG A O 1
ATOM 1645 N N . ARG A 1 208 ? 5.400 -0.132 -26.977 1.00 93.62 208 ARG A N 1
ATOM 1646 C CA . ARG A 1 208 ? 5.857 0.778 -28.044 1.00 93.62 208 ARG A CA 1
ATOM 1647 C C . ARG A 1 208 ? 7.142 0.318 -28.732 1.00 93.62 208 ARG A C 1
ATOM 1649 O O . ARG A 1 208 ? 7.348 0.660 -29.886 1.00 93.62 208 ARG A O 1
ATOM 1656 N N . SER A 1 209 ? 8.001 -0.412 -28.021 1.00 91.94 209 SER A N 1
ATOM 1657 C CA . SER A 1 209 ? 9.252 -0.964 -28.547 1.00 91.94 209 SER A CA 1
ATOM 1658 C C . SER A 1 209 ? 9.071 -2.410 -29.002 1.00 91.94 209 SER A C 1
ATOM 1660 O O . SER A 1 209 ? 8.438 -3.205 -28.311 1.00 91.94 209 SER A O 1
ATOM 1662 N N . MET A 1 210 ? 9.646 -2.765 -30.144 1.00 90.62 210 MET A N 1
ATOM 1663 C CA . MET A 1 210 ? 9.726 -4.151 -30.602 1.00 90.62 210 MET A CA 1
ATOM 1664 C C . MET A 1 210 ? 11.017 -4.789 -30.075 1.00 90.62 210 MET A C 1
ATOM 1666 O O . MET A 1 210 ? 12.001 -4.090 -29.847 1.00 90.62 210 MET A O 1
ATOM 1670 N N . LEU A 1 211 ? 10.982 -6.094 -29.814 1.00 87.81 211 LEU A N 1
ATOM 1671 C CA . LEU A 1 211 ? 12.174 -6.886 -29.520 1.00 87.81 211 LEU A CA 1
ATOM 1672 C C . LEU A 1 211 ? 12.426 -7.754 -30.748 1.00 87.81 211 LEU A C 1
ATOM 1674 O O . LEU A 1 211 ? 11.510 -8.458 -31.175 1.00 87.81 211 LEU A O 1
ATOM 1678 N N . GLU A 1 212 ? 13.621 -7.659 -31.313 1.00 85.69 212 GLU A N 1
ATOM 1679 C CA . GLU A 1 212 ? 14.064 -8.468 -32.446 1.00 85.69 212 GLU A CA 1
ATOM 1680 C C . GLU A 1 212 ? 15.150 -9.431 -31.954 1.00 85.69 212 GLU A C 1
ATOM 1682 O O . GLU A 1 212 ? 16.030 -9.029 -31.194 1.00 85.69 212 GLU A O 1
ATOM 1687 N N . ASP A 1 213 ? 15.065 -10.700 -32.360 1.00 74.50 213 ASP A N 1
ATOM 1688 C CA . ASP A 1 213 ? 15.984 -11.774 -31.938 1.00 74.50 213 ASP A CA 1
ATOM 1689 C C . ASP A 1 213 ? 17.304 -11.787 -32.743 1.00 74.50 213 ASP A C 1
ATOM 1691 O O . ASP A 1 213 ? 18.079 -12.737 -32.657 1.00 74.50 213 ASP A O 1
ATOM 1695 N N . SER A 1 214 ? 17.558 -10.762 -33.560 1.00 67.62 214 SER A N 1
ATOM 1696 C CA . SER A 1 214 ? 18.764 -10.635 -34.387 1.00 67.62 214 SER A CA 1
ATOM 1697 C C . SER A 1 214 ? 20.042 -10.549 -33.544 1.00 67.62 214 SER A C 1
ATOM 1699 O O . SER A 1 214 ? 20.032 -9.924 -32.481 1.00 67.62 214 SER A O 1
ATOM 1701 N N . ASP A 1 215 ? 21.145 -11.118 -34.051 1.00 57.25 215 ASP A N 1
ATOM 1702 C CA . ASP A 1 215 ? 22.476 -11.105 -33.425 1.00 57.25 215 ASP A CA 1
ATOM 1703 C C . ASP A 1 215 ? 22.936 -9.670 -33.113 1.00 57.25 215 ASP A C 1
ATOM 1705 O O . ASP A 1 215 ? 23.461 -8.954 -33.959 1.00 57.25 215 ASP A O 1
ATOM 1709 N N . GLY A 1 216 ? 22.679 -9.221 -31.881 1.00 57.25 216 GLY A N 1
ATOM 1710 C CA . GLY A 1 216 ? 23.322 -8.098 -31.191 1.00 57.25 216 GLY A CA 1
ATOM 1711 C C . GLY A 1 216 ? 23.261 -6.699 -31.818 1.00 57.25 216 GLY A C 1
ATOM 1712 O O . GLY A 1 216 ? 23.739 -5.758 -31.185 1.00 57.25 216 GLY A O 1
ATOM 1713 N N . GLY A 1 217 ? 22.738 -6.529 -33.037 1.00 57.81 217 GLY A N 1
ATOM 1714 C CA . GLY A 1 217 ? 22.959 -5.318 -33.832 1.00 57.81 217 GLY A CA 1
ATOM 1715 C C . GLY A 1 217 ? 24.448 -4.975 -33.992 1.00 57.81 217 GLY A C 1
ATOM 1716 O O . GLY A 1 217 ? 24.782 -3.818 -34.244 1.00 57.81 217 GLY A O 1
ATOM 1717 N N . GLN A 1 218 ? 25.350 -5.937 -33.766 1.00 61.44 218 GLN A N 1
ATOM 1718 C CA . GLN A 1 218 ? 26.782 -5.743 -33.944 1.00 61.44 218 GLN A CA 1
ATOM 1719 C C . GLN A 1 218 ? 27.051 -5.848 -35.438 1.00 61.44 218 GLN A C 1
ATOM 1721 O O . GLN A 1 218 ? 27.041 -6.934 -35.998 1.00 61.44 218 GLN A O 1
ATOM 1726 N N . LEU A 1 219 ? 27.205 -4.690 -36.074 1.00 64.81 219 LEU A N 1
ATOM 1727 C CA . LEU A 1 219 ? 27.643 -4.606 -37.459 1.00 64.81 219 LEU A CA 1
ATOM 1728 C C . LEU A 1 219 ? 29.083 -5.101 -37.541 1.00 64.81 219 LEU A C 1
ATOM 1730 O O . LEU A 1 219 ? 29.948 -4.561 -36.840 1.00 64.81 219 LEU A O 1
ATOM 1734 N N . ASP A 1 220 ? 29.331 -6.081 -38.401 1.00 66.69 220 ASP A N 1
ATOM 1735 C CA . ASP A 1 220 ? 30.689 -6.484 -38.730 1.00 66.69 220 ASP A CA 1
ATOM 1736 C C . ASP A 1 220 ? 31.302 -5.461 -39.692 1.00 66.69 220 ASP A C 1
ATOM 1738 O O . ASP A 1 220 ? 30.610 -4.789 -40.462 1.00 66.69 220 ASP A O 1
ATOM 1742 N N . ASP A 1 221 ? 32.630 -5.330 -39.682 1.00 66.00 221 ASP A N 1
ATOM 1743 C CA . ASP A 1 221 ? 33.317 -4.364 -40.550 1.00 66.00 221 ASP A CA 1
ATOM 1744 C C . ASP A 1 221 ? 33.044 -4.615 -42.048 1.00 66.00 221 ASP A C 1
ATOM 1746 O O . ASP A 1 221 ? 33.084 -3.678 -42.847 1.00 66.00 221 ASP A O 1
ATOM 1750 N N . ILE A 1 222 ? 32.711 -5.858 -42.419 1.00 67.81 222 ILE A N 1
ATOM 1751 C CA . ILE A 1 222 ? 32.366 -6.275 -43.787 1.00 67.81 222 ILE A CA 1
ATOM 1752 C C . ILE A 1 222 ? 31.032 -5.665 -44.242 1.00 67.81 222 ILE A C 1
ATOM 1754 O O . ILE A 1 222 ? 30.906 -5.285 -45.403 1.00 67.81 222 ILE A O 1
ATOM 1758 N N . ASP A 1 223 ? 30.073 -5.476 -43.332 1.00 69.00 223 ASP A N 1
ATOM 1759 C CA . ASP A 1 223 ? 28.731 -4.952 -43.639 1.00 69.00 223 ASP A CA 1
ATOM 1760 C C . ASP A 1 223 ? 28.740 -3.469 -44.044 1.00 69.00 223 ASP A C 1
ATOM 1762 O O . ASP A 1 223 ? 27.710 -2.883 -44.396 1.00 69.00 223 ASP A O 1
ATOM 1766 N N . VAL A 1 224 ? 29.910 -2.839 -43.948 1.00 68.62 224 VAL A N 1
ATOM 1767 C CA . VAL A 1 224 ? 30.133 -1.420 -44.197 1.00 68.62 224 VAL A CA 1
ATOM 1768 C C . VAL A 1 224 ? 30.944 -1.169 -45.475 1.00 68.62 224 VAL A C 1
ATOM 1770 O O . VAL A 1 224 ? 31.042 -0.026 -45.930 1.00 68.62 224 VAL A O 1
ATOM 1773 N N . ILE A 1 225 ? 31.514 -2.216 -46.074 1.00 71.50 225 ILE A N 1
ATOM 1774 C CA . ILE A 1 225 ? 32.370 -2.111 -47.256 1.00 71.50 225 ILE A CA 1
ATOM 1775 C C . ILE A 1 225 ? 31.519 -2.304 -48.524 1.00 71.50 225 ILE A C 1
ATOM 1777 O O . ILE A 1 225 ? 30.826 -3.314 -48.644 1.00 71.50 225 ILE A O 1
ATOM 1781 N N . PRO A 1 226 ? 31.565 -1.366 -49.492 1.00 66.44 226 PRO A N 1
ATOM 1782 C CA . PRO A 1 226 ? 30.966 -1.550 -50.811 1.00 66.44 226 PRO A CA 1
ATOM 1783 C C . PRO A 1 226 ? 31.505 -2.792 -51.515 1.00 66.44 226 PRO A C 1
ATOM 1785 O O . PRO A 1 226 ? 32.715 -2.978 -51.622 1.00 66.44 226 PRO A O 1
ATOM 1788 N N . ASN A 1 227 ? 30.600 -3.627 -52.026 1.00 65.50 227 ASN A N 1
ATOM 1789 C CA . ASN A 1 227 ? 30.973 -4.768 -52.854 1.00 65.50 227 ASN A CA 1
ATOM 1790 C C . ASN A 1 227 ? 31.327 -4.256 -54.260 1.00 65.50 227 ASN A C 1
ATOM 1792 O O . ASN A 1 227 ? 30.452 -4.073 -55.107 1.00 65.50 227 ASN A O 1
ATOM 1796 N N . GLU A 1 228 ? 32.604 -3.951 -54.484 1.00 71.88 228 GLU A N 1
ATOM 1797 C CA . GLU A 1 228 ? 33.115 -3.526 -55.788 1.00 71.88 228 GLU A CA 1
ATOM 1798 C C . GLU A 1 228 ? 33.452 -4.749 -56.656 1.00 71.88 228 GLU A C 1
ATOM 1800 O O . GLU A 1 228 ? 34.104 -5.691 -56.201 1.00 71.88 228 GLU A O 1
ATOM 1805 N N . GLU A 1 229 ? 33.020 -4.750 -57.921 1.00 62.09 229 GLU A N 1
ATOM 1806 C CA . GLU A 1 229 ? 33.418 -5.790 -58.876 1.00 62.09 229 GLU A CA 1
ATOM 1807 C C . GLU A 1 229 ? 34.929 -5.695 -59.146 1.00 62.09 229 GLU A C 1
ATOM 1809 O O . GLU A 1 229 ? 35.393 -4.788 -59.838 1.00 62.09 229 GLU A O 1
ATOM 1814 N N . MET A 1 230 ? 35.706 -6.645 -58.615 1.00 72.31 230 MET A N 1
ATOM 1815 C CA . MET A 1 230 ? 37.136 -6.769 -58.902 1.00 72.31 230 MET A CA 1
ATOM 1816 C C . MET A 1 230 ? 37.428 -7.924 -59.862 1.00 72.31 230 MET A C 1
ATOM 1818 O O . MET A 1 230 ? 37.050 -9.073 -59.633 1.00 72.31 230 MET A O 1
ATOM 1822 N N . LEU A 1 231 ? 38.181 -7.619 -60.920 1.00 69.69 231 LEU A N 1
ATOM 1823 C CA . LEU A 1 231 ? 38.834 -8.610 -61.771 1.00 69.69 231 LEU A CA 1
ATOM 1824 C C . LEU A 1 231 ? 40.165 -9.009 -61.129 1.00 69.69 231 LEU A C 1
ATOM 1826 O O . LEU A 1 231 ? 41.147 -8.271 -61.197 1.00 69.69 231 LEU A O 1
ATOM 1830 N N . LEU A 1 232 ? 40.194 -10.186 -60.508 1.00 69.25 232 LEU A N 1
ATOM 1831 C CA . LEU A 1 232 ? 41.431 -10.800 -60.035 1.00 69.25 232 LEU A CA 1
ATOM 1832 C C . LEU A 1 232 ? 42.133 -11.469 -61.218 1.00 69.25 232 LEU A C 1
ATOM 1834 O O . LEU A 1 232 ? 41.691 -12.505 -61.712 1.00 69.25 232 LEU A O 1
ATOM 1838 N N . VAL A 1 233 ? 43.224 -10.860 -61.679 1.00 78.06 233 VAL A N 1
ATOM 1839 C CA . VAL A 1 233 ? 44.117 -11.463 -62.672 1.00 78.06 233 VAL A CA 1
ATOM 1840 C C . VAL A 1 233 ? 45.268 -12.118 -61.920 1.00 78.06 233 VAL A C 1
ATOM 1842 O O . VAL A 1 233 ? 46.110 -11.432 -61.346 1.00 78.06 233 VAL A O 1
ATOM 1845 N N . THR A 1 234 ? 45.283 -13.446 -61.893 1.00 72.69 234 THR A N 1
ATOM 1846 C CA . THR A 1 234 ? 46.409 -14.233 -61.379 1.00 72.69 234 THR A CA 1
ATOM 1847 C C . THR A 1 234 ? 47.341 -14.588 -62.532 1.00 72.69 234 THR A C 1
ATOM 1849 O O . THR A 1 234 ? 46.879 -15.144 -63.528 1.00 72.69 234 THR A O 1
ATOM 1852 N N . ASP A 1 235 ? 48.631 -14.297 -62.383 1.00 73.75 235 ASP A N 1
ATOM 1853 C CA . ASP A 1 235 ? 49.700 -14.680 -63.313 1.00 73.75 235 ASP A CA 1
ATOM 1854 C C . ASP A 1 235 ? 50.663 -15.642 -62.585 1.00 73.75 235 ASP A C 1
ATOM 1856 O O . ASP A 1 235 ? 50.815 -15.535 -61.368 1.00 73.75 235 ASP A O 1
ATOM 1860 N N . GLU A 1 236 ? 51.306 -16.591 -63.274 1.00 72.19 236 GLU A N 1
ATOM 1861 C CA . GLU A 1 236 ? 52.140 -17.654 -62.651 1.00 72.19 236 GLU A CA 1
ATOM 1862 C C . GLU A 1 236 ? 53.486 -17.162 -62.065 1.00 72.19 236 GLU A C 1
ATOM 1864 O O . GLU A 1 236 ? 54.357 -17.964 -61.724 1.00 72.19 236 GLU A O 1
ATOM 1869 N N . ILE A 1 237 ? 53.691 -15.851 -61.933 1.00 62.41 237 ILE A N 1
ATOM 1870 C CA . ILE A 1 237 ? 54.936 -15.278 -61.416 1.00 62.41 237 ILE A CA 1
ATOM 1871 C C . ILE A 1 237 ? 54.701 -14.788 -59.986 1.00 62.41 237 ILE A C 1
ATOM 1873 O O . ILE A 1 237 ? 54.017 -13.789 -59.766 1.00 62.41 237 ILE A O 1
ATOM 1877 N N . ASP A 1 238 ? 55.292 -15.511 -59.031 1.00 51.09 238 ASP A N 1
ATOM 1878 C CA . ASP A 1 238 ? 55.290 -15.224 -57.594 1.00 51.09 238 ASP A CA 1
ATOM 1879 C C . ASP A 1 238 ? 55.501 -13.731 -57.288 1.00 51.09 238 ASP A C 1
ATOM 1881 O O . ASP A 1 238 ? 56.574 -13.174 -57.534 1.00 51.09 238 ASP A O 1
ATOM 1885 N N . PHE A 1 239 ? 54.510 -13.105 -56.651 1.00 54.00 239 PHE A N 1
ATOM 1886 C CA . PHE A 1 239 ? 54.712 -11.864 -55.909 1.00 54.00 239 PHE A CA 1
ATOM 1887 C C . PHE A 1 239 ? 54.651 -12.148 -54.412 1.00 54.00 239 PHE A C 1
ATOM 1889 O O . PHE A 1 239 ? 53.588 -12.270 -53.809 1.00 54.00 239 PHE A O 1
ATOM 1896 N N . SER A 1 240 ? 55.836 -12.221 -53.808 1.00 45.62 240 SER A N 1
ATOM 1897 C CA . SER A 1 240 ? 56.024 -11.965 -52.387 1.00 45.62 240 SER A CA 1
ATOM 1898 C C . SER A 1 240 ? 55.973 -10.454 -52.142 1.00 45.62 240 SER A C 1
ATOM 1900 O O . SER A 1 240 ? 56.920 -9.756 -52.512 1.00 45.62 240 SER A O 1
ATOM 1902 N N . MET A 1 241 ? 54.900 -9.954 -51.532 1.00 38.41 241 MET A N 1
ATOM 1903 C CA . MET A 1 241 ? 54.909 -9.284 -50.219 1.00 38.41 241 MET A CA 1
ATOM 1904 C C . MET A 1 241 ? 53.484 -8.903 -49.819 1.00 38.41 241 MET A C 1
ATOM 1906 O O . MET A 1 241 ? 52.780 -8.317 -50.667 1.00 38.41 241 MET A O 1
#

InterPro domains:
  IPR002205 DNA topoisomerase, type IIA, domain A [PF00521] (7-195)
  IPR002205 DNA topoisomerase, type IIA, domain A [PS52040] (1-224)
  IPR002205 DNA topoisomerase, type IIA, domain A [SM00434] (1-189)
  IPR013757 DNA topoisomerase, type IIA, alpha-helical domain superfamily [G3DSA:1.10.268.10] (94-182)
  IPR013758 DNA topoisomerase, type IIA, domain A, alpha-beta [G3DSA:3.90.199.10] (58-209)
  IPR013760 DNA topoisomerase, type IIA-like domain superfamily [SSF56719] (5-209)
  IPR050220 Type II DNA Topoisomerases [PTHR43493] (5-236)

Radius of gyration: 39.3 Å; chains: 1; bounding box: 92×39×106 Å

pLDDT: mean 87.29, std 13.18, range [38.41, 97.88]

Secondary structure (DSSP, 8-state):
--SGGG-TT--SEEEEEE---SS---EEEEEPTT--HHHHHHHHHHHSTTS-------EEEETTEEEE--HHHHHHHHHHHHHHHHHHHHHHHHHHHHHHHHHHHHHHHHHHTHHHHHHHHHH-SSHHHHHHHHHHHH---HHHHHHHHT--GGGGSHHHHHHHHHHHHHHHHHHHHHHHHHH-HHHHHHHHHHHHHHHHHHH-----S----SSTT---GGGGS----------SS----

Foldseek 3Di:
DPCPVVPPPQAFWDDKDWPADPVGTDIDTHGDPPDDPQLSVLVCCVVHVPHDDDDDFQWDADPNDIDGDDPVRVVVSVVVVLLVVLLVVLVVVLVVLVVVLLQLVLQLLCLVVVVVLVVLVVPAPDLVSSLVSSCVVVVHDSSNSVSNVPDDPVCSDPVNSVVSVVSNVVSVVSNVVSVVCNVDPVSSVVVVVVVVVVVCVVDPDDDPDDDDPDDPSDDDPVSNDDPDDDDDDDDPDDDDD

Sequence (241 aa):
MPKLHRMTTLEGISDIRDESDRSGMRVVIELKRGADPSIVLNNLYRLTALQSSFSCNMVGILDGQPKQMGLKDLLQSFLEFRCSVVERRARYKLSQAQDRRHIVEGIVAGLDNLDRVIDIIKEASSNAAASAGLRKEFNLSDKQAEAILDIHLRRLNLLERKKFVDESVSLMEQISKITELLSSRKNILQVIEQEAIELKNKFSSPRRSMLEDSDGGQLDDIDVIPNEEMLLVTDEIDFSM